Protein AF-A0A231VQ70-F1 (afdb_monomer_lite)

Structure (mmCIF, N/CA/C/O backbone):
data_AF-A0A231VQ70-F1
#
_entry.id   AF-A0A231VQ70-F1
#
loop_
_atom_site.group_PDB
_atom_site.id
_atom_site.type_symbol
_atom_site.label_atom_id
_atom_site.label_alt_id
_atom_site.label_comp_id
_atom_site.label_asym_id
_atom_site.label_entity_id
_atom_site.label_seq_id
_atom_site.pdbx_PDB_ins_code
_atom_site.Cartn_x
_atom_site.Cartn_y
_atom_site.Cartn_z
_atom_site.occupancy
_atom_site.B_iso_or_equiv
_atom_site.auth_seq_id
_atom_site.auth_comp_id
_atom_site.auth_asym_id
_atom_site.auth_atom_id
_atom_site.pdbx_PDB_model_num
ATOM 1 N N . LEU A 1 1 ? -17.695 11.923 45.842 1.00 61.44 1 LEU A N 1
ATOM 2 C CA . LEU A 1 1 ? -18.619 12.430 44.790 1.00 61.44 1 LEU A CA 1
ATOM 3 C C . LEU A 1 1 ? -18.025 13.721 44.242 1.00 61.44 1 LEU A C 1
ATOM 5 O O . LEU A 1 1 ? -17.288 14.356 44.983 1.00 61.44 1 LEU A O 1
ATOM 9 N N . ASP A 1 2 ? -18.286 14.097 42.990 1.00 59.12 2 ASP A N 1
ATOM 10 C CA . ASP A 1 2 ? -17.823 15.386 42.441 1.00 59.12 2 ASP A CA 1
ATOM 11 C C . ASP A 1 2 ? -18.982 16.102 41.732 1.00 59.12 2 ASP A C 1
ATOM 13 O O . ASP A 1 2 ? -19.239 15.881 40.546 1.00 59.12 2 ASP A O 1
ATOM 17 N N . GLY A 1 3 ? -19.756 16.875 42.500 1.00 75.56 3 GLY A N 1
ATOM 18 C CA . GLY A 1 3 ? -21.077 17.350 42.077 1.00 75.56 3 GLY A CA 1
ATOM 19 C C . GLY A 1 3 ? -22.015 16.174 41.784 1.00 75.56 3 GLY A C 1
ATOM 20 O O . GLY A 1 3 ? -22.075 15.221 42.562 1.00 75.56 3 GLY A O 1
ATOM 21 N N . ASP A 1 4 ? -22.677 16.209 40.626 1.00 78.75 4 ASP A N 1
ATOM 22 C CA . ASP A 1 4 ? -23.546 15.127 40.133 1.00 78.75 4 ASP A CA 1
ATOM 23 C C . ASP A 1 4 ? -22.759 13.953 39.516 1.00 78.75 4 ASP A C 1
ATOM 25 O O . ASP A 1 4 ? -23.338 13.017 38.964 1.00 78.75 4 ASP A O 1
ATOM 29 N N . ASN A 1 5 ? -21.423 13.984 39.561 1.00 87.56 5 ASN A N 1
ATOM 30 C CA . ASN A 1 5 ? -20.595 12.934 38.982 1.00 87.56 5 ASN A CA 1
ATOM 31 C 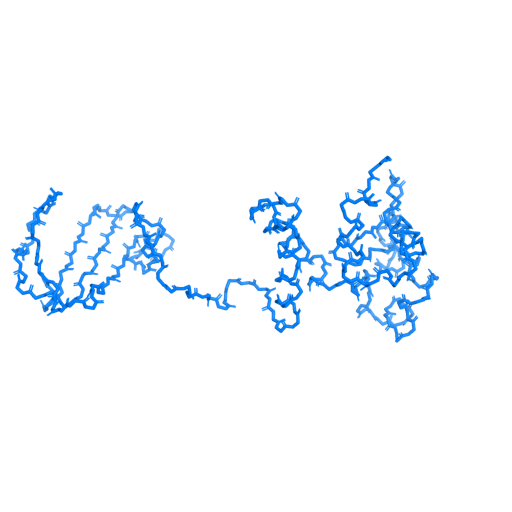C . ASN A 1 5 ? -20.246 11.861 40.018 1.00 87.56 5 ASN A C 1
ATOM 33 O O . ASN A 1 5 ? -19.829 12.144 41.150 1.00 87.56 5 ASN A O 1
ATOM 37 N N . VAL A 1 6 ? -20.319 10.603 39.585 1.00 89.12 6 VAL A N 1
ATOM 38 C CA . VAL A 1 6 ? -19.852 9.453 40.364 1.00 89.12 6 VAL A CA 1
ATOM 39 C C . VAL A 1 6 ? -18.483 9.036 39.848 1.00 89.12 6 VAL A C 1
ATOM 41 O O . VAL A 1 6 ? -18.304 8.752 38.664 1.00 89.12 6 VAL A O 1
ATOM 44 N N . ILE A 1 7 ? -17.508 8.985 40.754 1.00 91.00 7 ILE A N 1
ATOM 45 C CA . ILE A 1 7 ? -16.142 8.560 40.457 1.00 91.00 7 ILE A CA 1
ATOM 46 C C . ILE A 1 7 ? -15.909 7.208 41.124 1.00 91.00 7 ILE A C 1
ATOM 48 O O . ILE A 1 7 ? -15.884 7.113 42.350 1.00 91.00 7 ILE A O 1
ATOM 52 N N . LEU A 1 8 ? -15.714 6.174 40.311 1.00 91.19 8 LEU A N 1
ATOM 53 C CA . LEU A 1 8 ? -15.314 4.849 40.768 1.00 91.19 8 LEU A CA 1
ATOM 54 C C . LEU A 1 8 ? -13.809 4.696 40.571 1.00 91.19 8 LEU A C 1
ATOM 56 O O . LEU A 1 8 ? -13.302 4.835 39.456 1.00 91.19 8 LEU A O 1
ATOM 60 N N . THR A 1 9 ? -13.094 4.401 41.649 1.00 93.06 9 THR A N 1
ATOM 61 C CA . THR A 1 9 ? -11.658 4.118 41.616 1.00 93.06 9 THR A CA 1
ATOM 62 C C . THR A 1 9 ? -11.404 2.640 41.875 1.00 93.06 9 THR A C 1
ATOM 64 O O . THR A 1 9 ? -12.109 1.990 42.648 1.00 93.06 9 THR A O 1
ATOM 67 N N . ASN A 1 10 ? -10.396 2.089 41.205 1.00 91.31 10 ASN A N 1
ATOM 68 C CA . ASN A 1 10 ? -9.949 0.719 41.420 1.00 91.31 10 ASN A CA 1
ATOM 69 C C . ASN A 1 10 ? -8.420 0.648 41.382 1.00 91.31 10 ASN A C 1
ATOM 71 O O . ASN A 1 10 ? -7.793 1.326 40.569 1.00 91.31 10 ASN A O 1
ATOM 75 N N . GLY A 1 11 ? -7.843 -0.210 42.223 1.00 87.88 11 GLY A N 1
ATOM 76 C CA . GLY A 1 11 ? -6.397 -0.378 42.354 1.00 87.88 11 GLY A CA 1
ATOM 77 C C . GLY A 1 11 ? -5.701 0.771 43.093 1.00 87.88 11 GLY A C 1
ATOM 78 O O . GLY A 1 11 ? -6.336 1.683 43.618 1.00 87.88 11 GLY A O 1
ATOM 79 N N . LYS A 1 12 ? -4.370 0.683 43.169 1.00 83.50 12 LYS A N 1
ATOM 80 C CA . LYS A 1 12 ? -3.458 1.703 43.713 1.00 83.50 12 LYS A CA 1
ATOM 81 C C . LYS A 1 12 ? -2.158 1.692 42.905 1.00 83.50 12 LYS A C 1
ATOM 83 O O . LYS A 1 12 ? -1.795 0.644 42.364 1.00 83.50 12 LYS A O 1
ATOM 88 N N . GLY A 1 13 ? -1.448 2.821 42.871 1.00 84.00 13 GLY A N 1
ATOM 89 C CA . GLY A 1 13 ? -0.169 2.946 42.165 1.00 84.00 13 GLY A CA 1
ATOM 90 C C . GLY A 1 13 ? -0.318 2.634 40.676 1.00 84.00 13 GLY A C 1
ATOM 91 O O . GLY A 1 13 ? -1.246 3.115 40.034 1.00 84.00 13 GLY A O 1
ATOM 92 N N . GLU A 1 14 ? 0.536 1.761 40.143 1.00 84.12 14 GLU A N 1
ATOM 93 C CA . GLU A 1 14 ? 0.524 1.393 38.718 1.00 84.12 14 GLU A CA 1
ATOM 94 C C . GLU A 1 14 ? -0.765 0.702 38.245 1.00 84.12 14 GLU A C 1
ATOM 96 O O . GLU A 1 14 ? -1.075 0.693 37.055 1.00 84.12 14 GLU A O 1
ATOM 101 N N . ASN A 1 15 ? -1.550 0.155 39.176 1.00 85.81 15 ASN A N 1
ATOM 102 C CA . ASN A 1 15 ? -2.832 -0.482 38.881 1.00 85.81 15 ASN A CA 1
ATOM 103 C C . ASN A 1 15 ? -4.027 0.467 39.064 1.00 85.81 15 ASN A C 1
ATOM 105 O O . ASN A 1 15 ? -5.173 0.019 38.977 1.00 85.81 15 ASN A O 1
ATOM 109 N N . GLU A 1 16 ? -3.791 1.749 39.360 1.00 92.31 16 GLU A N 1
ATOM 110 C CA . GLU A 1 16 ? -4.864 2.717 39.560 1.00 92.31 16 GLU A CA 1
ATOM 111 C C . GLU A 1 16 ? -5.637 2.970 38.258 1.00 92.31 16 GLU A C 1
ATOM 113 O O . GLU A 1 16 ? -5.084 3.196 37.174 1.00 92.31 16 GLU A O 1
ATOM 118 N N . SER A 1 17 ? -6.960 2.946 38.377 1.00 92.88 17 SER A N 1
ATOM 119 C CA . SER A 1 17 ? -7.881 3.338 37.322 1.00 92.88 17 SER A CA 1
ATOM 120 C C . SER A 1 17 ? -9.073 4.089 37.892 1.00 92.88 17 SER A C 1
ATOM 122 O O . SER A 1 17 ? -9.468 3.883 39.043 1.00 92.88 17 SER A O 1
ATOM 124 N N . ARG A 1 18 ? -9.645 4.964 37.067 1.00 94.69 18 ARG A N 1
ATOM 125 C CA . ARG A 1 18 ? -10.768 5.819 37.439 1.00 94.69 18 ARG A CA 1
ATOM 126 C C . ARG A 1 18 ? -11.820 5.808 36.341 1.00 94.69 18 ARG A C 1
ATOM 128 O O . ARG A 1 18 ? -11.521 6.144 35.200 1.00 94.69 18 ARG A O 1
ATOM 135 N N . LEU A 1 19 ? -13.044 5.434 36.690 1.00 93.38 19 LEU A N 1
ATOM 136 C CA . LEU A 1 19 ? -14.227 5.566 35.848 1.00 93.38 19 LEU A CA 1
ATOM 137 C C . LEU A 1 19 ? -15.056 6.737 36.368 1.00 93.38 19 LEU A C 1
ATOM 139 O O . LEU A 1 19 ? -15.412 6.767 37.544 1.00 93.38 19 LEU A O 1
ATOM 143 N N . ILE A 1 20 ? -15.341 7.696 35.496 1.00 92.94 20 ILE A N 1
ATOM 144 C CA . ILE A 1 20 ? -16.160 8.864 35.811 1.00 92.94 20 ILE A CA 1
ATOM 145 C C . ILE A 1 20 ? -17.477 8.717 35.063 1.00 92.94 20 ILE A C 1
ATOM 147 O O . ILE A 1 20 ? -17.487 8.580 33.837 1.00 92.94 20 ILE A O 1
ATOM 151 N N . LEU A 1 21 ? -18.571 8.736 35.813 1.00 91.56 21 LEU A N 1
ATOM 152 C CA . LEU A 1 21 ? -19.937 8.736 35.311 1.00 91.56 21 LEU A CA 1
ATOM 153 C C . LEU A 1 21 ? -20.479 10.151 35.475 1.00 91.56 21 LEU A C 1
ATOM 155 O O . LEU A 1 21 ? -20.532 10.655 36.600 1.00 91.56 21 LEU A O 1
ATOM 159 N N . TYR A 1 22 ? -20.812 10.802 34.365 1.00 90.38 22 TYR A N 1
ATOM 160 C CA . TYR A 1 22 ? -21.194 12.210 34.386 1.00 90.38 22 TYR A CA 1
ATOM 161 C C . TYR A 1 22 ? -22.693 12.381 34.582 1.00 90.38 22 TYR A C 1
ATOM 163 O O . TYR A 1 22 ? -23.472 11.659 33.963 1.00 90.38 22 TYR A O 1
ATOM 171 N N . SER A 1 23 ? -23.066 13.384 35.379 1.00 88.31 23 SER A N 1
ATOM 172 C CA . SER A 1 23 ? -24.459 13.813 35.547 1.00 88.31 23 SER A CA 1
ATOM 173 C C . SER A 1 23 ? -25.386 12.668 35.965 1.00 88.31 23 SER A C 1
ATOM 175 O O . SER A 1 23 ? -26.427 12.461 35.360 1.00 88.31 23 SER A O 1
ATOM 177 N N . ILE A 1 24 ? -25.008 11.889 36.976 1.00 86.94 24 ILE A N 1
ATOM 178 C CA . ILE A 1 24 ? -25.878 10.848 37.526 1.00 86.94 24 ILE A CA 1
ATOM 179 C C . ILE A 1 24 ? -27.024 11.517 38.292 1.00 86.94 24 ILE A C 1
ATOM 181 O O . ILE A 1 24 ? -26.800 12.271 39.238 1.00 86.94 24 ILE A O 1
ATOM 185 N N . HIS A 1 25 ? -28.259 11.209 37.908 1.00 83.06 25 HIS A N 1
ATOM 186 C CA . HIS A 1 25 ? -29.446 11.609 38.648 1.00 83.06 25 HIS A CA 1
ATOM 187 C C . HIS A 1 25 ? -29.683 10.647 39.820 1.00 83.06 25 HIS A C 1
ATOM 189 O O . HIS A 1 25 ? -29.387 9.453 39.729 1.00 83.06 25 HIS A O 1
ATOM 195 N N . ASN A 1 26 ? -30.198 11.160 40.942 1.00 77.62 26 ASN A N 1
ATOM 196 C CA . ASN A 1 26 ? -30.461 10.370 42.152 1.00 77.62 26 ASN A CA 1
ATOM 197 C C . ASN A 1 26 ? -29.275 9.478 42.575 1.00 77.62 26 ASN A C 1
ATOM 199 O O . ASN A 1 26 ? -29.449 8.290 42.856 1.00 77.62 26 ASN A O 1
ATOM 203 N N . GLY A 1 27 ? -28.056 10.032 42.586 1.00 74.56 27 GLY A N 1
ATOM 204 C CA . GLY A 1 27 ? -26.847 9.301 42.972 1.00 74.56 27 GLY A CA 1
ATOM 205 C C . GLY A 1 27 ? -26.992 8.645 44.348 1.00 74.56 27 GLY A C 1
ATOM 206 O O . GLY A 1 27 ? -27.258 9.316 45.343 1.00 74.56 27 GLY A O 1
ATOM 207 N N . ARG A 1 28 ? -26.822 7.319 44.403 1.00 74.06 28 ARG A N 1
ATOM 208 C CA . ARG A 1 28 ? -26.983 6.514 45.632 1.00 74.06 28 ARG A CA 1
ATOM 209 C C . ARG A 1 28 ? -25.648 6.127 46.267 1.00 74.06 28 ARG A C 1
ATOM 211 O O . ARG A 1 28 ? -25.618 5.607 47.379 1.00 74.06 28 ARG A O 1
ATOM 218 N N . ALA A 1 29 ? -24.543 6.361 45.559 1.00 75.75 29 ALA A N 1
ATOM 219 C CA . ALA A 1 29 ? -23.204 6.036 46.029 1.00 75.75 29 ALA A CA 1
ATOM 220 C C . ALA A 1 29 ? -22.724 7.039 47.091 1.00 75.75 29 ALA A C 1
ATOM 222 O O . ALA A 1 29 ? -22.686 8.243 46.851 1.00 75.75 29 ALA A O 1
ATOM 223 N N . ILE A 1 30 ? -22.294 6.528 48.245 1.00 80.44 30 ILE A N 1
ATOM 224 C CA . ILE A 1 30 ? -21.682 7.323 49.314 1.00 80.44 30 ILE A CA 1
ATOM 225 C C . ILE A 1 30 ? -20.161 7.296 49.141 1.00 80.44 30 ILE A C 1
ATOM 227 O O . ILE A 1 30 ? -19.568 6.244 48.887 1.00 80.44 30 ILE A O 1
ATOM 231 N N . GLU A 1 31 ? -19.514 8.449 49.297 1.00 84.12 31 GLU A N 1
ATOM 232 C CA . GLU A 1 31 ? -18.060 8.562 49.193 1.00 84.12 31 GLU A CA 1
ATOM 233 C C . GLU A 1 31 ? -17.321 7.607 50.143 1.00 84.12 31 GLU A C 1
ATOM 235 O O . GLU A 1 31 ? -17.722 7.402 51.285 1.00 84.12 31 GLU A O 1
ATOM 240 N N . GLY A 1 32 ? -16.248 6.985 49.645 1.00 84.62 32 GLY A N 1
ATOM 241 C CA . GLY A 1 32 ? -15.462 5.997 50.390 1.00 84.62 32 GLY A CA 1
ATOM 242 C C . GLY A 1 32 ? -16.092 4.602 50.474 1.00 84.62 32 GLY A C 1
ATOM 243 O O . GLY A 1 32 ? -15.464 3.686 51.005 1.00 84.62 32 GLY A O 1
ATOM 244 N N . THR A 1 33 ? -17.294 4.402 49.927 1.00 86.94 33 THR A N 1
ATOM 245 C CA . THR A 1 33 ? -17.963 3.095 49.945 1.00 86.94 33 THR A CA 1
ATOM 246 C C . THR A 1 33 ? -17.446 2.193 48.830 1.00 86.94 33 THR A C 1
ATOM 248 O O . THR A 1 33 ? -17.263 2.614 47.687 1.00 86.94 33 THR A O 1
ATOM 251 N N . ARG A 1 34 ? -17.235 0.914 49.155 1.00 89.06 34 ARG A N 1
ATOM 252 C CA . ARG A 1 34 ? -16.924 -0.116 48.163 1.00 89.06 34 ARG A CA 1
ATOM 253 C C . ARG A 1 34 ? -18.190 -0.479 47.389 1.00 89.06 34 ARG A C 1
ATOM 255 O O . ARG A 1 34 ? -19.144 -0.958 47.986 1.00 89.06 34 ARG A O 1
ATOM 262 N N . VAL A 1 35 ? -18.145 -0.309 46.072 1.00 88.50 35 VAL A N 1
ATOM 263 C CA . VAL A 1 35 ? -19.205 -0.729 45.145 1.00 88.50 35 VAL A CA 1
ATOM 264 C C . VAL A 1 35 ? -18.939 -2.161 44.673 1.00 88.50 35 VAL A C 1
ATOM 266 O O . VAL A 1 35 ? -17.805 -2.508 44.324 1.00 88.50 35 VAL A O 1
ATOM 269 N N . LEU A 1 36 ? -19.973 -2.996 44.670 1.00 88.38 36 LEU A N 1
ATOM 270 C CA . LEU A 1 36 ? -19.959 -4.376 44.195 1.00 88.38 36 LEU A CA 1
ATOM 271 C C . LEU A 1 36 ? -20.697 -4.512 42.858 1.00 88.38 36 LEU A C 1
ATOM 273 O O . LEU A 1 36 ? -21.462 -3.651 42.428 1.00 88.38 36 LEU A O 1
ATOM 277 N N . THR A 1 37 ? -20.447 -5.621 42.163 1.00 84.88 37 THR A N 1
ATOM 278 C CA . THR A 1 37 ? -21.181 -5.936 40.931 1.00 84.88 37 THR A CA 1
ATOM 279 C C . THR A 1 37 ? -22.659 -6.147 41.250 1.00 84.88 37 THR A C 1
ATOM 281 O O . THR A 1 37 ? -22.988 -6.985 42.084 1.00 84.88 37 THR A O 1
ATOM 284 N N . GLY A 1 38 ? -23.532 -5.414 40.557 1.00 85.00 38 GLY A N 1
ATOM 285 C CA . GLY A 1 38 ? -24.981 -5.440 40.772 1.00 85.00 38 GLY A CA 1
ATOM 286 C C . GLY A 1 38 ? -25.511 -4.290 41.631 1.00 85.00 38 GLY A C 1
ATOM 287 O O . GLY A 1 38 ? -26.722 -4.083 41.654 1.00 85.00 38 GLY A O 1
ATOM 288 N N . ASP A 1 39 ? -24.638 -3.514 42.280 1.00 87.75 39 ASP A N 1
ATOM 289 C CA . ASP A 1 39 ? -25.065 -2.353 43.059 1.00 87.75 39 ASP A CA 1
ATOM 290 C C . ASP A 1 39 ? -25.653 -1.260 42.159 1.00 87.75 39 ASP A C 1
ATOM 292 O O . ASP A 1 39 ? -25.097 -0.897 41.118 1.00 87.75 39 ASP A O 1
ATOM 296 N N . VAL A 1 40 ? -26.770 -0.685 42.606 1.00 86.31 40 VAL A N 1
ATOM 297 C CA . VAL A 1 40 ? -27.384 0.481 41.967 1.00 86.31 40 VAL A CA 1
ATOM 298 C C . VAL A 1 40 ? -26.714 1.741 42.504 1.00 86.31 40 VAL A C 1
ATOM 300 O O . VAL A 1 40 ? -26.968 2.163 43.630 1.00 86.31 40 VAL A O 1
ATOM 303 N N . ILE A 1 41 ? -25.862 2.351 41.684 1.00 86.44 41 ILE A N 1
ATOM 304 C CA . ILE A 1 41 ? -25.097 3.558 42.043 1.00 86.44 41 ILE A CA 1
ATOM 305 C C . ILE A 1 41 ? -25.816 4.872 41.698 1.00 86.44 41 ILE A C 1
ATOM 307 O O . ILE A 1 41 ? -25.454 5.921 42.231 1.00 86.44 41 ILE A O 1
ATOM 311 N N . GLY A 1 42 ? -26.848 4.817 40.855 1.00 86.44 42 GLY A N 1
ATOM 312 C CA . GLY A 1 42 ? -27.680 5.955 40.466 1.00 86.44 42 GLY A CA 1
ATOM 313 C C . GLY A 1 42 ? -28.460 5.689 39.179 1.00 86.44 42 GLY A C 1
ATOM 314 O O . GLY A 1 42 ? -28.477 4.560 38.683 1.00 86.44 42 GLY A O 1
ATOM 315 N N . GLU A 1 43 ? -29.092 6.734 38.656 1.00 86.38 43 GLU A N 1
ATOM 316 C CA . GLU A 1 43 ? -29.938 6.712 37.459 1.00 86.38 43 GLU A CA 1
ATOM 317 C C . GLU A 1 43 ? -29.396 7.708 36.419 1.00 86.38 43 GLU A C 1
ATOM 319 O O . GLU A 1 43 ? -28.724 8.685 36.760 1.00 86.38 43 GLU A O 1
ATOM 324 N N . THR A 1 44 ? -29.640 7.464 35.130 1.00 86.06 44 THR A N 1
ATOM 325 C CA . THR A 1 44 ? -29.347 8.469 34.097 1.00 86.06 44 THR A CA 1
ATOM 326 C C . THR A 1 44 ? -30.381 9.600 34.167 1.00 86.06 44 THR A C 1
ATOM 328 O O . THR A 1 44 ? -31.515 9.348 34.574 1.00 86.06 44 THR A O 1
ATOM 331 N N . PRO A 1 45 ? -30.032 10.843 33.786 1.00 82.75 45 PRO A N 1
ATOM 332 C CA . PRO A 1 45 ? -30.996 11.950 33.755 1.00 82.75 45 PRO A CA 1
ATOM 333 C C . PRO A 1 45 ? -32.163 11.710 32.798 1.00 82.75 45 PRO A C 1
ATOM 335 O O . PRO A 1 45 ? -33.277 12.158 33.053 1.00 82.75 45 PRO A O 1
ATOM 338 N N . ASP A 1 46 ? -31.886 11.020 31.693 1.00 85.12 46 ASP A N 1
ATOM 339 C CA . ASP A 1 46 ? -32.816 10.747 30.606 1.00 85.12 46 ASP A CA 1
ATOM 340 C C . ASP A 1 46 ? -32.449 9.431 29.886 1.00 85.12 46 ASP A C 1
ATOM 342 O O . ASP A 1 46 ? -31.584 8.663 30.330 1.00 85.12 46 ASP A O 1
ATOM 346 N N . ASP A 1 47 ? -33.148 9.148 28.787 1.00 84.19 47 ASP A N 1
ATOM 347 C CA . ASP A 1 47 ? -32.977 7.969 27.937 1.00 84.19 47 ASP A CA 1
ATOM 348 C C . ASP A 1 47 ? -31.896 8.136 26.854 1.00 84.19 47 ASP A C 1
ATOM 350 O O . ASP A 1 47 ? -31.663 7.212 26.071 1.00 84.19 47 ASP A O 1
ATOM 354 N N . THR A 1 48 ? -31.182 9.268 26.824 1.00 83.31 48 THR A N 1
ATOM 355 C CA . THR A 1 48 ? -30.116 9.524 25.837 1.00 83.31 48 THR A CA 1
ATOM 356 C C . THR A 1 48 ? -28.815 8.786 26.160 1.00 83.31 48 THR A C 1
ATOM 358 O O . THR A 1 48 ? -27.900 8.713 25.334 1.00 83.31 48 THR A O 1
ATOM 361 N N . GLY A 1 49 ? -28.751 8.172 27.344 1.00 83.31 49 GLY A N 1
ATOM 362 C CA . GLY A 1 49 ? -27.646 7.347 27.805 1.00 83.31 49 GLY A CA 1
ATOM 363 C C . GLY A 1 49 ? -26.736 8.062 28.801 1.00 83.31 49 GLY A C 1
ATOM 364 O O . GLY A 1 49 ? -27.000 9.165 29.268 1.00 83.31 49 GLY A O 1
ATOM 365 N N . LEU A 1 50 ? -25.645 7.392 29.170 1.00 87.62 50 LEU A N 1
ATOM 366 C CA . LEU A 1 50 ? -24.703 7.887 30.169 1.00 87.62 50 LEU A CA 1
ATOM 367 C C . LEU A 1 50 ? -23.385 8.283 29.513 1.00 87.62 50 LEU A C 1
ATOM 369 O O . LEU A 1 50 ? -22.704 7.454 28.904 1.00 87.62 50 LEU A O 1
ATOM 373 N N . LYS A 1 51 ? -22.971 9.535 29.709 1.00 89.38 51 LYS A N 1
ATOM 374 C CA . LYS A 1 51 ? -21.614 9.953 29.368 1.00 89.38 51 LYS A CA 1
ATOM 375 C C . LYS A 1 51 ? -20.638 9.384 30.395 1.00 89.38 51 LYS A C 1
ATOM 377 O O . LYS A 1 51 ? -20.817 9.557 31.600 1.00 89.38 51 LYS A O 1
ATOM 382 N N . VAL A 1 52 ? -19.568 8.759 29.908 1.00 90.69 52 VAL A N 1
ATOM 383 C CA . VAL A 1 52 ? -18.512 8.182 30.749 1.00 90.69 52 VAL A CA 1
ATOM 384 C C . VAL A 1 52 ? -17.124 8.584 30.264 1.00 90.69 52 VAL A C 1
ATOM 386 O O . VAL A 1 52 ? -16.909 8.805 29.072 1.00 90.69 52 VAL A O 1
ATOM 389 N N . SER A 1 53 ? -16.160 8.643 31.179 1.00 93.38 53 SER A N 1
ATOM 390 C CA . SER A 1 53 ? -14.735 8.686 30.839 1.00 93.38 53 SER A CA 1
ATOM 391 C C . SER A 1 53 ? -13.957 7.685 31.682 1.00 93.38 53 SER A C 1
ATOM 393 O O . SER A 1 53 ? -14.355 7.334 32.793 1.00 93.38 53 SER A O 1
ATOM 395 N N . TYR A 1 54 ? -12.849 7.193 31.133 1.00 94.31 54 TYR A N 1
ATOM 396 C CA . TYR A 1 54 ? -12.003 6.221 31.805 1.00 94.31 54 TYR A CA 1
ATOM 397 C C . TYR A 1 54 ? -10.557 6.701 31.810 1.00 94.31 54 TYR A C 1
ATOM 399 O O . TYR A 1 54 ? -10.051 7.198 30.801 1.00 94.31 54 TYR A O 1
ATOM 407 N N . GLN A 1 55 ? -9.900 6.562 32.955 1.00 94.00 55 GLN A N 1
ATOM 408 C CA . GLN A 1 55 ? -8.494 6.879 33.137 1.00 94.00 55 GLN A CA 1
ATOM 409 C C . GLN A 1 55 ? -7.742 5.658 33.651 1.00 94.00 55 GLN A C 1
ATOM 411 O O . GLN A 1 55 ? -8.246 4.918 34.502 1.00 94.00 55 GLN A O 1
ATOM 416 N N . LYS A 1 56 ? -6.513 5.482 33.168 1.00 92.75 56 LYS A N 1
ATOM 417 C CA . LYS A 1 56 ? -5.566 4.494 33.697 1.00 92.75 56 LYS A CA 1
ATOM 418 C C . LYS A 1 56 ? -4.239 5.156 34.014 1.00 92.75 56 LYS A C 1
ATOM 420 O O . LYS A 1 56 ? -3.885 6.173 33.411 1.00 92.75 56 LYS A O 1
ATOM 425 N N . TYR A 1 57 ? -3.520 4.569 34.960 1.00 89.06 57 TYR A N 1
ATOM 426 C CA . TYR A 1 57 ? -2.178 5.006 35.297 1.00 89.06 57 TYR A CA 1
ATOM 427 C C . TYR A 1 57 ? -1.221 4.750 34.126 1.00 89.06 57 TYR A C 1
ATOM 429 O O . TYR A 1 57 ? -1.232 3.679 33.515 1.00 89.06 57 TYR A O 1
ATOM 437 N N . LYS A 1 58 ? -0.414 5.755 33.782 1.00 85.94 58 LYS A N 1
ATOM 438 C CA . LYS A 1 58 ? 0.608 5.671 32.736 1.00 85.94 58 LYS A CA 1
ATOM 439 C C . LYS A 1 58 ? 1.983 5.758 33.385 1.00 85.94 58 LYS A C 1
ATOM 441 O O . LYS A 1 58 ? 2.456 6.860 33.644 1.00 85.94 58 LYS A O 1
ATOM 446 N N . ASN A 1 59 ? 2.640 4.608 33.569 1.00 78.38 59 ASN A N 1
ATOM 447 C CA . ASN A 1 59 ? 3.928 4.494 34.273 1.00 78.38 59 ASN A CA 1
ATOM 448 C C . ASN A 1 59 ? 4.980 5.503 33.786 1.00 78.38 59 ASN A C 1
ATOM 450 O O . ASN A 1 59 ? 5.669 6.106 34.592 1.00 78.38 59 ASN A O 1
ATOM 454 N N . LYS A 1 60 ? 5.065 5.749 32.471 1.00 74.00 60 LYS A N 1
ATOM 455 C CA . LYS A 1 60 ? 6.048 6.688 31.896 1.00 74.00 60 LYS A CA 1
ATOM 456 C C . LYS A 1 60 ? 5.842 8.156 32.292 1.00 74.00 60 LYS A C 1
ATOM 458 O O . LYS A 1 60 ? 6.779 8.932 32.185 1.00 74.00 60 LYS A O 1
ATOM 463 N N . GLU A 1 61 ? 4.624 8.548 32.652 1.00 74.12 61 GLU A N 1
ATOM 464 C CA . GLU A 1 61 ? 4.278 9.938 32.991 1.00 74.12 61 GLU A CA 1
ATOM 465 C C . GLU A 1 61 ? 3.867 10.089 34.462 1.00 74.12 61 GLU A C 1
ATOM 467 O O . GLU A 1 61 ? 3.452 11.173 34.863 1.00 74.12 61 GLU A O 1
ATOM 472 N N . GLU A 1 62 ? 3.927 8.992 35.226 1.00 83.12 62 GLU A N 1
ATOM 473 C CA . GLU A 1 62 ? 3.544 8.882 36.638 1.00 83.12 62 GLU A CA 1
ATOM 474 C C . GLU A 1 62 ? 2.181 9.511 36.984 1.00 83.12 62 GLU A C 1
ATOM 476 O O . GLU A 1 62 ? 1.960 10.014 38.085 1.00 83.12 62 GLU A O 1
ATOM 481 N N . LYS A 1 63 ? 1.231 9.481 36.039 1.00 88.69 63 LYS A N 1
ATOM 482 C CA . LYS A 1 63 ? -0.087 10.111 36.193 1.00 88.69 63 LYS A CA 1
ATOM 483 C C . LYS A 1 63 ? -1.213 9.296 35.568 1.00 88.69 63 LYS A C 1
ATOM 485 O O . LYS A 1 63 ? -0.998 8.474 34.674 1.00 88.69 63 LYS A O 1
ATOM 490 N N . LEU A 1 64 ? -2.437 9.581 36.008 1.00 89.50 64 LEU A N 1
ATOM 491 C CA . LEU A 1 64 ? -3.653 9.126 35.339 1.00 89.50 64 LEU A CA 1
ATOM 492 C C . LEU A 1 64 ? -3.840 9.888 34.024 1.00 89.50 64 LEU A C 1
ATOM 494 O O . LEU A 1 64 ? -3.798 11.119 33.992 1.00 89.50 64 LEU A O 1
ATOM 498 N N . VAL A 1 65 ? -4.084 9.152 32.943 1.00 91.19 65 VAL A N 1
ATOM 499 C CA . VAL A 1 65 ? -4.403 9.719 31.626 1.00 91.19 65 VAL A CA 1
ATOM 500 C C . VAL A 1 65 ? -5.748 9.202 31.143 1.00 91.19 65 VAL A C 1
ATOM 502 O O . VAL A 1 65 ? -6.114 8.060 31.423 1.00 91.19 65 VAL A O 1
ATOM 505 N N . TYR A 1 66 ? -6.479 10.032 30.401 1.00 90.44 66 TYR A N 1
ATOM 506 C CA . TYR A 1 66 ? -7.699 9.600 29.726 1.00 90.44 66 TYR A CA 1
ATOM 507 C C . TYR A 1 66 ? -7.369 8.581 28.637 1.00 90.44 66 TYR A C 1
ATOM 509 O O . TYR A 1 66 ? -6.457 8.779 27.835 1.00 90.44 66 TYR A O 1
ATOM 517 N N . VAL A 1 67 ? -8.137 7.497 28.609 1.00 86.69 67 VAL A N 1
ATOM 518 C CA . VAL A 1 67 ? -8.039 6.441 27.603 1.00 86.69 67 VAL A CA 1
ATOM 519 C C . VAL A 1 67 ? -9.405 6.208 26.972 1.00 86.69 67 VAL A C 1
ATOM 521 O O . VAL A 1 67 ? -10.432 6.559 27.550 1.00 86.69 67 VAL A O 1
ATOM 524 N N . ASN A 1 68 ? -9.434 5.595 25.791 1.00 85.69 68 ASN A N 1
ATOM 525 C CA . ASN A 1 68 ? -10.697 5.216 25.171 1.00 85.69 68 ASN A CA 1
ATOM 526 C C . ASN A 1 68 ? -11.306 4.011 25.931 1.00 85.69 68 ASN A C 1
ATOM 528 O O . ASN A 1 68 ? -10.695 2.936 25.914 1.00 85.6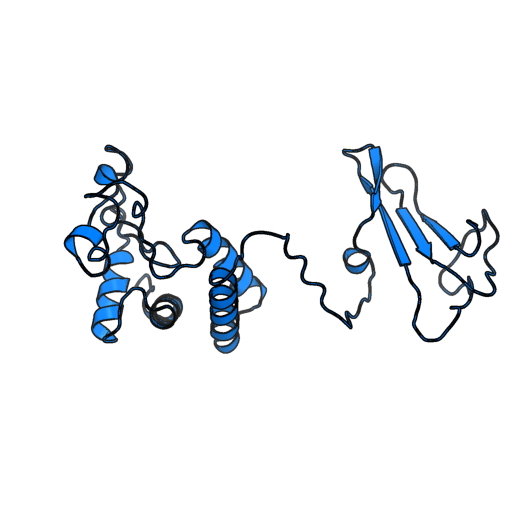9 68 ASN A O 1
ATOM 532 N N . PRO A 1 69 ? -12.488 4.153 26.576 1.00 83.81 69 PRO A N 1
ATOM 533 C CA . PRO A 1 69 ? -13.111 3.079 27.352 1.00 83.81 69 PRO A CA 1
ATOM 534 C C . PRO A 1 69 ? -13.347 1.797 26.544 1.00 83.81 69 PRO A C 1
ATOM 536 O O . PRO A 1 69 ? -13.307 0.708 27.110 1.00 83.81 69 PRO A O 1
ATOM 539 N N . GLN A 1 70 ? -13.520 1.889 25.220 1.00 79.62 70 GLN A N 1
ATOM 540 C CA . GLN A 1 70 ? -13.828 0.731 24.375 1.00 79.62 70 GLN A CA 1
ATOM 541 C C . GLN A 1 70 ? -12.797 -0.399 24.467 1.00 79.62 70 GLN A C 1
ATOM 543 O O . GLN A 1 70 ? -13.148 -1.563 24.323 1.00 79.62 70 GLN A O 1
ATOM 548 N N . PHE A 1 71 ? -11.528 -0.066 24.711 1.00 81.69 71 PHE A N 1
ATOM 549 C CA . PHE A 1 71 ? -10.452 -1.055 24.775 1.00 81.69 71 PHE A CA 1
ATOM 550 C C . PHE A 1 71 ? -10.427 -1.822 26.101 1.00 81.69 71 PHE A C 1
ATOM 552 O O . PHE A 1 71 ? -9.678 -2.786 26.233 1.00 81.69 71 PHE A O 1
ATOM 559 N N . TYR A 1 72 ? -11.210 -1.390 27.093 1.00 84.25 72 TYR A N 1
ATOM 560 C CA . TYR A 1 72 ? -11.140 -1.902 28.463 1.00 84.25 72 TYR A CA 1
ATOM 561 C C . TYR A 1 72 ? -12.464 -2.465 28.977 1.00 84.25 72 TYR A C 1
ATOM 563 O O . TYR A 1 72 ? -12.482 -3.091 30.035 1.00 84.25 72 TYR A O 1
ATOM 571 N N . PHE A 1 73 ? -13.566 -2.247 28.261 1.00 82.25 73 PHE A N 1
ATOM 572 C CA . PHE A 1 73 ? -14.889 -2.699 28.670 1.00 82.25 73 PHE A CA 1
ATOM 573 C C . PHE A 1 73 ? -15.233 -4.007 27.943 1.00 82.25 73 PHE A C 1
ATOM 575 O O . PHE A 1 73 ? -15.040 -4.101 26.733 1.00 82.25 73 PHE A O 1
ATOM 582 N N . PRO A 1 74 ? -15.766 -5.025 28.645 1.00 76.44 74 PRO A N 1
ATOM 583 C CA . PRO A 1 74 ? -15.954 -6.364 28.081 1.00 76.44 74 PRO A CA 1
ATOM 584 C C . PRO A 1 74 ? -17.028 -6.429 26.986 1.00 76.44 74 PRO A C 1
ATOM 586 O O . PRO A 1 74 ? -17.050 -7.380 26.209 1.00 76.44 74 PRO A O 1
ATOM 589 N N . LYS A 1 75 ? -17.946 -5.455 26.939 1.00 78.06 75 LYS A N 1
ATOM 590 C CA . LYS A 1 75 ? -19.038 -5.380 25.962 1.00 78.06 75 LYS A CA 1
ATOM 591 C C . LYS A 1 75 ? -19.262 -3.928 25.559 1.00 78.06 75 LYS A C 1
ATOM 593 O O . LYS A 1 75 ? -19.756 -3.144 26.364 1.00 78.06 75 LYS A O 1
ATOM 598 N N . VAL A 1 76 ? -18.912 -3.586 24.323 1.00 76.00 76 VAL A N 1
ATOM 599 C CA . VAL A 1 76 ? -19.122 -2.253 23.745 1.00 76.00 76 VAL A CA 1
ATOM 600 C C . VAL A 1 76 ? -19.666 -2.420 22.334 1.00 76.00 76 VAL A C 1
ATOM 602 O O . VAL A 1 76 ? -19.061 -3.109 21.517 1.00 76.00 76 VAL A O 1
ATOM 605 N N . ILE A 1 77 ? -20.813 -1.800 22.061 1.00 72.62 77 ILE A N 1
ATOM 606 C CA . ILE A 1 77 ? -21.397 -1.709 20.721 1.00 72.62 77 ILE A CA 1
ATOM 607 C C . ILE A 1 77 ? -21.261 -0.253 20.286 1.00 72.62 77 ILE A C 1
ATOM 609 O O . ILE A 1 77 ? -21.766 0.646 20.957 1.00 72.62 77 ILE A O 1
ATOM 613 N N . GLN A 1 78 ? -20.549 -0.011 19.188 1.00 63.00 78 GLN A N 1
ATOM 614 C CA . GLN A 1 78 ? -20.427 1.326 18.617 1.00 63.00 78 GLN A CA 1
ATOM 615 C C . GLN A 1 78 ? -21.651 1.618 17.752 1.00 63.00 78 GLN A C 1
ATOM 617 O O . GLN A 1 78 ? -21.858 0.972 16.730 1.00 63.00 78 GLN A O 1
ATOM 622 N N . LEU A 1 79 ? -22.446 2.604 18.162 1.00 65.25 79 LEU A N 1
ATOM 623 C CA . LEU A 1 79 ? -23.557 3.116 17.353 1.00 65.25 79 LEU A CA 1
ATOM 624 C C . LEU A 1 79 ? -23.090 4.156 16.324 1.00 65.25 79 LEU A C 1
ATOM 626 O O . LEU A 1 79 ? -23.778 4.407 15.341 1.00 65.25 79 LEU A O 1
ATOM 630 N N . GLN A 1 80 ? -21.905 4.735 16.533 1.00 50.19 80 GLN A N 1
ATOM 631 C CA . GLN A 1 80 ? -21.287 5.704 15.640 1.00 50.19 80 GLN A CA 1
ATOM 632 C C . GLN A 1 80 ? -19.778 5.456 15.593 1.00 50.19 80 GLN A C 1
ATOM 634 O O . GLN A 1 80 ? -19.109 5.416 16.627 1.00 50.19 80 GLN A O 1
ATOM 639 N N . THR A 1 81 ? -19.237 5.271 14.391 1.00 49.12 81 THR A N 1
ATOM 640 C CA . THR A 1 81 ? -17.794 5.149 14.176 1.00 49.12 81 THR A CA 1
ATOM 641 C C . THR A 1 81 ? -17.178 6.542 14.141 1.00 49.12 81 THR A C 1
ATOM 643 O O . THR A 1 81 ? -17.356 7.284 13.177 1.00 49.12 81 THR A O 1
ATOM 646 N N . THR A 1 82 ? -16.420 6.903 15.174 1.00 45.12 82 THR A N 1
ATOM 647 C CA . THR A 1 82 ? -15.511 8.052 15.105 1.00 45.12 82 THR A CA 1
ATOM 648 C C . THR A 1 82 ? -14.214 7.587 14.458 1.00 45.12 82 THR A C 1
ATOM 650 O O . THR A 1 82 ? -13.381 6.952 15.105 1.00 45.12 82 THR A O 1
ATOM 653 N N . ILE A 1 83 ? -14.041 7.886 13.172 1.00 46.91 83 ILE A N 1
ATOM 654 C CA . ILE A 1 83 ? -12.746 7.740 12.506 1.00 46.91 83 ILE A CA 1
ATOM 655 C C . ILE A 1 83 ? -11.857 8.856 13.054 1.00 46.91 83 ILE A C 1
ATOM 657 O O . ILE A 1 83 ? -12.121 10.030 12.815 1.00 46.91 83 ILE A O 1
ATOM 661 N N . LEU A 1 84 ? -10.833 8.502 13.833 1.00 40.31 84 LEU A N 1
ATOM 662 C CA . LEU A 1 84 ? -9.765 9.433 14.185 1.00 40.31 84 LEU A CA 1
ATOM 663 C C . LEU A 1 84 ? -8.931 9.660 12.915 1.00 40.31 84 LEU A C 1
ATOM 665 O O . LEU A 1 84 ? -8.242 8.728 12.504 1.00 40.31 84 LEU A O 1
ATOM 669 N N . PRO A 1 85 ? -8.911 10.866 12.317 1.00 42.59 85 PRO A N 1
ATOM 670 C CA . PRO A 1 85 ? -8.097 11.140 11.126 1.00 42.59 85 PRO A CA 1
ATOM 671 C C . PRO A 1 85 ? -6.585 11.040 11.396 1.00 42.59 85 PRO A C 1
ATOM 673 O O . PRO A 1 85 ? -5.776 11.145 10.485 1.00 42.59 85 PRO A O 1
ATOM 676 N N . ALA A 1 86 ? -6.197 10.882 12.666 1.00 39.19 86 ALA A N 1
ATOM 677 C CA . ALA A 1 86 ? -4.829 10.996 13.152 1.00 39.19 86 ALA A CA 1
ATOM 678 C C . ALA A 1 86 ? -4.208 9.663 13.613 1.00 39.19 86 ALA A C 1
ATOM 680 O O . ALA A 1 86 ? -3.178 9.680 14.284 1.00 39.19 86 ALA A O 1
ATOM 681 N N . ILE A 1 87 ? -4.790 8.510 13.264 1.00 42.50 87 ILE A N 1
ATOM 682 C CA . ILE A 1 87 ? -4.049 7.238 13.295 1.00 42.50 87 ILE A CA 1
ATOM 683 C C . ILE A 1 87 ? -3.520 6.997 11.878 1.00 42.50 87 ILE A C 1
ATOM 685 O O . ILE A 1 87 ? -4.101 6.219 11.142 1.00 42.50 87 ILE A O 1
ATOM 689 N N . GLY A 1 88 ? -2.468 7.734 11.505 1.00 42.03 88 GLY A N 1
ATOM 690 C CA . GLY A 1 88 ? -1.548 7.432 10.400 1.00 42.03 88 GLY A CA 1
ATOM 691 C C . GLY A 1 88 ? -2.121 7.178 8.992 1.00 42.03 88 GLY A C 1
ATOM 692 O O . GLY A 1 88 ? -2.708 6.141 8.726 1.00 42.03 88 GLY A O 1
ATOM 693 N N . GLN A 1 89 ? -1.731 8.058 8.062 1.00 45.72 89 GLN A N 1
ATOM 694 C CA . GLN A 1 89 ? -1.324 7.699 6.691 1.00 45.72 89 GLN A CA 1
ATOM 695 C C . GLN A 1 89 ? -2.370 7.474 5.587 1.00 45.72 89 GLN A C 1
ATOM 697 O O . GLN A 1 89 ? -2.050 6.778 4.643 1.00 45.72 89 GLN A O 1
ATOM 702 N N . PHE A 1 90 ? -3.547 8.107 5.587 1.00 43.69 90 PHE A N 1
ATOM 703 C CA . PHE A 1 90 ? -4.333 8.183 4.341 1.00 43.69 90 PHE A CA 1
ATOM 704 C C . PHE A 1 90 ? -4.906 9.586 4.131 1.00 43.69 90 PHE A C 1
ATOM 706 O O . PHE A 1 90 ? -5.876 9.975 4.778 1.00 43.69 90 PHE A O 1
ATOM 713 N N . GLY A 1 91 ? -4.285 10.374 3.249 1.00 48.53 91 GLY A N 1
ATOM 714 C CA . GLY A 1 91 ? -4.794 11.680 2.819 1.00 48.53 91 GLY A CA 1
ATOM 715 C C . GLY A 1 91 ? -5.391 11.615 1.411 1.00 48.53 91 GLY A C 1
ATOM 716 O O . GLY A 1 91 ? -4.795 11.009 0.524 1.00 48.53 91 GLY A O 1
ATOM 717 N N . GLY A 1 92 ? -6.546 12.257 1.192 1.00 62.78 92 GLY A N 1
ATOM 718 C CA . GLY A 1 92 ? -7.151 12.427 -0.139 1.00 62.78 92 GLY A CA 1
ATOM 719 C C . GLY A 1 92 ? -7.273 11.119 -0.931 1.00 62.78 92 GLY A C 1
ATOM 720 O O . GLY A 1 92 ? -7.851 10.148 -0.444 1.00 62.78 92 GLY A O 1
ATOM 721 N N . ASP A 1 93 ? -6.684 11.087 -2.128 1.00 76.44 93 ASP A N 1
ATOM 722 C CA . ASP A 1 93 ? -6.728 9.944 -3.051 1.00 76.44 93 ASP A CA 1
ATOM 723 C C . ASP A 1 93 ? -6.162 8.640 -2.457 1.00 76.44 93 ASP A C 1
ATOM 725 O O . ASP A 1 93 ? -6.508 7.553 -2.918 1.00 76.44 93 ASP A O 1
ATOM 729 N N . GLU A 1 94 ? -5.289 8.714 -1.446 1.00 79.19 94 GLU A N 1
ATOM 730 C CA . GLU A 1 94 ? -4.739 7.523 -0.786 1.00 79.19 94 GLU A CA 1
ATOM 731 C C . GLU A 1 94 ? -5.811 6.748 -0.020 1.00 79.19 94 GLU A C 1
ATOM 733 O O . GLU A 1 94 ? -5.845 5.520 -0.072 1.00 79.19 94 GLU A O 1
ATOM 738 N N . PHE A 1 95 ? -6.727 7.464 0.637 1.00 81.62 95 PHE A N 1
ATOM 739 C CA . PHE A 1 95 ? -7.839 6.854 1.358 1.00 81.62 95 PHE A CA 1
ATOM 740 C C . PHE A 1 95 ? -8.796 6.141 0.404 1.00 81.62 95 PHE A C 1
ATOM 742 O O . PHE A 1 95 ? -9.170 4.997 0.655 1.00 81.62 95 PHE A O 1
ATOM 749 N N . GLU A 1 96 ? -9.158 6.785 -0.707 1.00 85.75 96 GLU A N 1
ATOM 750 C CA . GLU A 1 96 ? -10.059 6.184 -1.695 1.00 85.75 96 GLU A CA 1
ATOM 751 C C . GLU A 1 96 ? -9.443 4.929 -2.324 1.00 85.75 96 GLU A C 1
ATOM 753 O O . GLU A 1 96 ? -10.121 3.910 -2.468 1.00 85.75 96 GLU A O 1
ATOM 758 N N . ARG A 1 97 ? -8.131 4.940 -2.603 1.00 90.56 97 ARG A N 1
ATOM 759 C CA . ARG A 1 97 ? -7.417 3.733 -3.048 1.00 90.56 97 ARG A CA 1
ATOM 760 C C . ARG A 1 97 ? -7.397 2.658 -1.965 1.00 90.56 97 ARG A C 1
ATOM 762 O O . ARG A 1 97 ? -7.738 1.516 -2.256 1.00 90.56 97 ARG A O 1
ATOM 769 N N . ALA A 1 98 ? -7.068 2.997 -0.718 1.00 91.12 98 ALA A N 1
ATOM 770 C CA . ALA A 1 98 ? -7.057 2.043 0.393 1.00 91.12 98 ALA A CA 1
ATOM 771 C C . ALA A 1 98 ? -8.433 1.394 0.614 1.00 91.12 98 ALA A C 1
ATOM 773 O O . ALA A 1 98 ? -8.528 0.185 0.838 1.00 91.12 98 ALA A O 1
ATOM 774 N N . LYS A 1 99 ? -9.507 2.183 0.502 1.00 91.50 99 LYS A N 1
ATOM 775 C CA . LYS A 1 99 ? -10.888 1.707 0.582 1.00 91.50 99 LYS A CA 1
ATOM 776 C C . LYS A 1 99 ? -11.226 0.767 -0.573 1.00 91.50 99 LYS A C 1
ATOM 778 O O . LYS A 1 99 ? -11.763 -0.309 -0.321 1.00 91.50 99 LYS A O 1
ATOM 783 N N . HIS A 1 100 ? -10.869 1.124 -1.807 1.00 92.56 100 HIS A N 1
ATOM 784 C CA . HIS A 1 100 ? -11.089 0.254 -2.962 1.00 92.56 100 HIS A CA 1
ATOM 785 C C . HIS A 1 100 ? -10.356 -1.089 -2.796 1.00 92.56 100 HIS A C 1
ATOM 787 O O . HIS A 1 100 ? -10.957 -2.151 -2.946 1.00 92.56 100 HIS A O 1
ATOM 793 N N . ILE A 1 101 ? -9.090 -1.060 -2.374 1.00 95.00 101 ILE A N 1
ATOM 794 C CA . ILE A 1 101 ? -8.306 -2.272 -2.093 1.00 95.00 101 ILE A CA 1
ATOM 795 C C . ILE A 1 101 ? -8.964 -3.106 -0.989 1.00 95.00 101 ILE A C 1
ATOM 797 O O . ILE A 1 101 ? -9.051 -4.329 -1.108 1.00 95.00 101 ILE A O 1
ATOM 801 N N . TYR A 1 102 ? -9.455 -2.460 0.074 1.00 94.56 102 TYR A N 1
ATOM 802 C CA . TYR A 1 102 ? -10.161 -3.148 1.149 1.00 94.56 102 TYR A CA 1
ATOM 803 C C . TYR A 1 102 ? -11.400 -3.880 0.631 1.00 94.56 102 TYR A C 1
ATOM 805 O O . TYR A 1 102 ? -11.567 -5.065 0.913 1.00 94.56 102 TYR A O 1
ATOM 813 N N . GLU A 1 103 ? -12.255 -3.198 -0.132 1.00 94.81 103 GLU A N 1
ATOM 814 C CA . GLU A 1 103 ? -13.485 -3.772 -0.682 1.00 94.81 103 GLU A CA 1
ATOM 815 C C . GLU A 1 103 ? -13.180 -4.926 -1.646 1.00 94.81 103 GLU A C 1
ATOM 817 O O . GLU A 1 103 ? -13.774 -6.003 -1.526 1.00 94.81 103 GLU A O 1
ATOM 822 N N . PHE A 1 104 ? -12.192 -4.746 -2.527 1.00 95.75 104 PHE A N 1
ATOM 823 C CA . PHE A 1 104 ? -11.740 -5.780 -3.452 1.00 95.75 104 PHE A CA 1
ATOM 824 C C . PHE A 1 104 ? -11.237 -7.018 -2.705 1.00 95.75 104 PHE A C 1
ATOM 826 O O . PHE A 1 104 ? -11.799 -8.101 -2.866 1.00 95.75 104 PHE A O 1
ATOM 833 N N . LEU A 1 105 ? -10.238 -6.882 -1.827 1.00 94.12 105 LEU A N 1
ATOM 834 C CA . LEU A 1 105 ? -9.657 -8.022 -1.109 1.00 94.12 105 LEU A CA 1
ATOM 835 C C . LEU A 1 105 ? -10.677 -8.690 -0.182 1.00 94.12 105 LEU A C 1
ATOM 837 O O . LEU A 1 105 ? -10.676 -9.914 -0.024 1.00 94.12 105 LEU A O 1
ATOM 841 N N . LYS A 1 106 ? -11.594 -7.908 0.397 1.00 9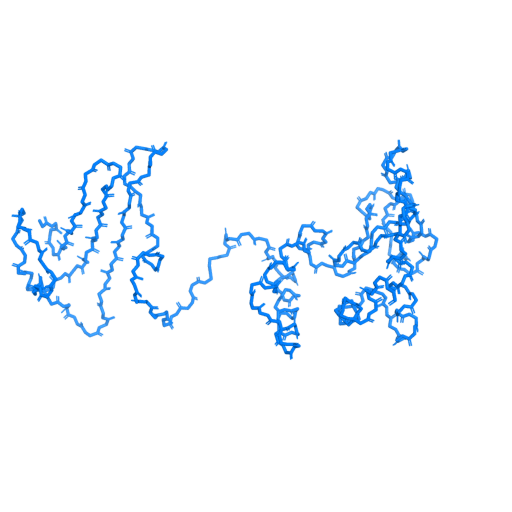4.94 106 LYS A N 1
ATOM 842 C CA . LYS A 1 106 ? -12.693 -8.454 1.189 1.00 94.94 106 LYS A CA 1
ATOM 843 C C . LYS A 1 106 ? -13.619 -9.324 0.339 1.00 94.94 106 LYS A C 1
ATOM 845 O O . LYS A 1 106 ? -14.019 -10.388 0.812 1.00 94.94 106 LYS A O 1
ATOM 850 N N . SER A 1 107 ? -13.917 -8.914 -0.897 1.00 95.31 107 SER A N 1
ATOM 851 C CA . SER A 1 107 ? -14.703 -9.714 -1.851 1.00 95.31 107 SER A CA 1
ATOM 852 C C . SER A 1 107 ? -14.003 -11.018 -2.256 1.00 95.31 107 SER A C 1
ATOM 854 O O . SER A 1 107 ? -14.674 -12.018 -2.491 1.00 95.31 107 SER A O 1
ATOM 856 N N . GLN A 1 108 ? -12.665 -11.041 -2.233 1.00 94.62 108 GLN A N 1
ATOM 857 C CA . GLN A 1 108 ? -11.843 -12.237 -2.465 1.00 94.62 108 GLN A CA 1
ATOM 858 C C . GLN A 1 108 ? -11.714 -13.142 -1.223 1.00 94.62 108 GLN A C 1
ATOM 860 O O . GLN A 1 108 ? -11.032 -14.163 -1.256 1.00 94.62 108 GLN A O 1
ATOM 865 N N . GLY A 1 109 ? -12.368 -12.791 -0.109 1.00 93.69 109 GLY A N 1
ATOM 866 C CA . GLY A 1 109 ? -12.393 -13.597 1.114 1.00 93.69 109 GLY A CA 1
ATOM 867 C C . GLY A 1 109 ? -11.266 -13.303 2.106 1.00 93.69 109 GLY A C 1
ATOM 868 O O . GLY A 1 109 ? -11.153 -14.003 3.115 1.00 93.69 109 GLY A O 1
ATOM 869 N N . ALA A 1 110 ? -10.458 -12.261 1.885 1.00 92.44 110 ALA A N 1
ATOM 870 C CA . ALA A 1 110 ? -9.405 -11.887 2.823 1.00 92.44 110 ALA A CA 1
ATOM 871 C C . ALA A 1 110 ? -9.978 -11.423 4.178 1.00 92.44 110 ALA A C 1
ATOM 873 O O . ALA A 1 110 ? -11.036 -10.784 4.281 1.00 92.44 110 ALA A O 1
ATOM 874 N N . SER A 1 111 ? -9.261 -11.745 5.258 1.00 92.38 111 SER A N 1
ATOM 875 C CA . SER A 1 111 ? -9.613 -11.270 6.596 1.00 92.38 111 SER A CA 1
ATOM 876 C C . SER A 1 111 ? -9.259 -9.784 6.750 1.00 92.38 111 SER A C 1
ATOM 878 O O . SER A 1 111 ? -8.284 -9.322 6.154 1.00 92.38 111 SER A O 1
ATOM 880 N N . PRO A 1 112 ? -9.987 -9.015 7.582 1.00 88.56 112 PRO A N 1
ATOM 881 C CA . PRO A 1 112 ? -9.634 -7.620 7.849 1.00 88.56 112 PRO A CA 1
ATOM 882 C C . PRO A 1 112 ? -8.191 -7.437 8.343 1.00 88.56 112 PRO A C 1
ATOM 884 O O . PRO A 1 112 ? -7.556 -6.444 8.015 1.00 88.56 112 PRO A O 1
ATOM 887 N N . GLN A 1 113 ? -7.658 -8.402 9.098 1.00 89.12 113 GLN A N 1
ATOM 888 C CA . GLN A 1 113 ? -6.283 -8.394 9.598 1.00 89.12 113 GLN A CA 1
ATOM 889 C C . GLN A 1 113 ? -5.262 -8.568 8.469 1.00 89.12 113 GLN A C 1
ATOM 891 O O . GLN A 1 113 ? -4.260 -7.858 8.449 1.00 89.12 113 GLN A O 1
ATOM 896 N N . ALA A 1 114 ? -5.521 -9.478 7.523 1.00 83.88 114 ALA A N 1
ATOM 897 C CA . ALA A 1 114 ? -4.664 -9.662 6.354 1.00 83.88 114 ALA A CA 1
ATOM 898 C C . ALA A 1 114 ? -4.666 -8.406 5.474 1.00 83.88 114 ALA A C 1
ATOM 900 O O . ALA A 1 114 ? -3.607 -7.924 5.084 1.00 83.88 114 ALA A O 1
ATOM 901 N N . ILE A 1 115 ? -5.847 -7.827 5.239 1.00 91.25 115 ILE A N 1
ATOM 902 C CA . ILE A 1 115 ? -5.988 -6.585 4.471 1.00 91.25 115 ILE A CA 1
ATOM 903 C C . ILE A 1 115 ? -5.239 -5.436 5.158 1.00 91.25 115 ILE A C 1
ATOM 905 O O . ILE A 1 115 ? -4.492 -4.718 4.504 1.00 91.25 115 ILE A O 1
ATOM 909 N N . ALA A 1 116 ? -5.381 -5.284 6.478 1.00 82.38 116 ALA A N 1
ATOM 910 C CA . ALA A 1 116 ? -4.667 -4.255 7.231 1.00 82.38 116 ALA A CA 1
ATOM 911 C C . ALA A 1 116 ? -3.141 -4.427 7.156 1.00 82.38 116 ALA A C 1
ATOM 913 O O . ALA A 1 116 ? -2.425 -3.439 7.018 1.00 82.38 116 ALA A O 1
ATOM 914 N N . ALA A 1 117 ? -2.640 -5.665 7.207 1.00 83.12 117 ALA A N 1
ATOM 915 C CA . ALA A 1 117 ? -1.216 -5.941 7.037 1.00 83.12 117 ALA A CA 1
ATOM 916 C C . ALA A 1 117 ? -0.723 -5.562 5.628 1.00 83.12 117 ALA A C 1
ATOM 918 O O . ALA A 1 117 ? 0.321 -4.925 5.507 1.00 83.12 117 ALA A O 1
ATOM 919 N N . ILE A 1 118 ? -1.481 -5.894 4.577 1.00 90.44 118 ILE A N 1
ATOM 920 C CA . ILE A 1 118 ? -1.163 -5.515 3.190 1.00 90.44 118 ILE A CA 1
ATOM 921 C C . ILE A 1 118 ? -1.134 -3.989 3.043 1.00 90.44 118 ILE A C 1
ATOM 923 O O . ILE A 1 118 ? -0.123 -3.438 2.615 1.00 90.44 118 ILE A O 1
ATOM 927 N N . LEU A 1 119 ? -2.202 -3.298 3.459 1.00 90.88 119 LEU A N 1
ATOM 928 C CA . LEU A 1 119 ? -2.301 -1.836 3.368 1.00 90.88 119 LEU A CA 1
ATOM 929 C C . LEU A 1 119 ?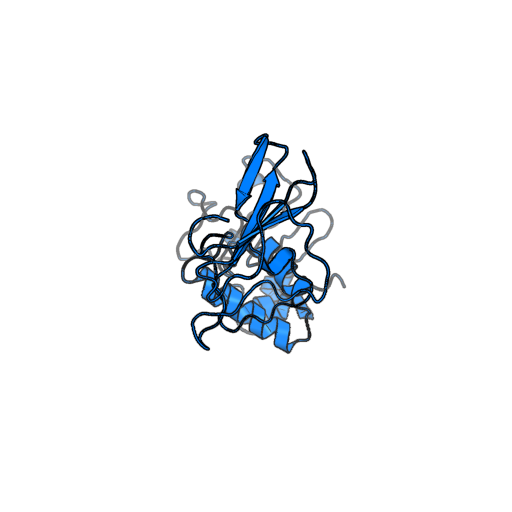 -1.200 -1.136 4.175 1.00 90.88 119 LEU A C 1
ATOM 931 O O . LEU A 1 119 ? -0.658 -0.134 3.719 1.00 90.88 119 LEU A O 1
ATOM 935 N N . GLY A 1 120 ? -0.838 -1.675 5.343 1.00 85.75 120 GLY A N 1
ATOM 936 C CA . GLY A 1 120 ? 0.258 -1.152 6.155 1.00 85.75 120 GLY A CA 1
ATOM 937 C C . GLY A 1 120 ? 1.611 -1.226 5.444 1.00 85.75 120 GLY A C 1
ATOM 938 O O . GLY A 1 120 ? 2.347 -0.244 5.448 1.00 85.75 120 GLY A O 1
ATOM 939 N N . ASN A 1 121 ? 1.918 -2.352 4.786 1.00 86.38 121 ASN A N 1
ATOM 940 C CA . ASN A 1 121 ? 3.136 -2.469 3.976 1.00 86.38 121 ASN A CA 1
ATOM 941 C C . ASN A 1 121 ? 3.080 -1.511 2.779 1.00 86.38 121 ASN A C 1
ATOM 943 O O . ASN A 1 121 ? 3.981 -0.704 2.591 1.00 86.38 121 ASN A O 1
ATOM 947 N N . TRP A 1 122 ? 1.993 -1.522 2.009 1.00 93.12 122 TRP A N 1
ATOM 948 C CA . TRP A 1 122 ? 1.888 -0.710 0.793 1.00 93.12 122 TRP A CA 1
ATOM 949 C C . TRP A 1 122 ? 1.834 0.797 1.042 1.00 93.12 122 TRP A C 1
ATOM 951 O O . TRP A 1 122 ? 2.243 1.572 0.176 1.00 93.12 122 TRP A O 1
ATOM 961 N N . SER A 1 123 ? 1.373 1.238 2.213 1.00 87.25 123 SER A N 1
ATOM 962 C CA . SER A 1 123 ? 1.464 2.650 2.595 1.00 87.25 123 SER A CA 1
ATOM 963 C C . SER A 1 123 ? 2.924 3.094 2.745 1.00 87.25 123 SER A C 1
ATOM 965 O O . SER A 1 123 ? 3.288 4.173 2.280 1.00 87.25 123 SER A O 1
ATOM 967 N N . VAL A 1 124 ? 3.792 2.236 3.296 1.00 85.38 124 VAL A N 1
ATOM 968 C CA . VAL A 1 124 ? 5.238 2.500 3.391 1.00 85.38 124 VAL A CA 1
ATOM 969 C C . VAL A 1 124 ? 5.918 2.385 2.026 1.00 85.38 124 VAL A C 1
ATOM 971 O O . VAL A 1 124 ? 6.692 3.265 1.663 1.00 85.38 124 VAL A O 1
ATOM 974 N N . GLU A 1 125 ? 5.608 1.334 1.266 1.00 85.06 125 GLU A N 1
ATOM 975 C CA . GLU A 1 125 ? 6.283 1.027 -0.003 1.00 85.06 125 GLU A CA 1
ATOM 976 C C . GLU A 1 125 ? 5.943 2.021 -1.125 1.00 85.06 125 GLU A C 1
ATOM 978 O O . GLU A 1 125 ? 6.786 2.361 -1.954 1.00 85.06 125 GLU A O 1
ATOM 983 N N . SER A 1 126 ? 4.697 2.501 -1.179 1.00 91.00 126 SER A N 1
ATOM 984 C CA . SER A 1 126 ? 4.214 3.292 -2.318 1.00 91.00 126 SER A CA 1
ATOM 985 C C . SER A 1 126 ? 3.248 4.413 -1.952 1.00 91.00 126 SER A C 1
ATOM 987 O O . SER A 1 126 ? 2.739 5.079 -2.855 1.00 91.00 126 SER A O 1
ATOM 989 N N . SER A 1 127 ? 2.934 4.616 -0.667 1.00 90.31 127 SER A N 1
ATOM 990 C CA . SER A 1 127 ? 1.788 5.448 -0.259 1.00 90.31 127 SER A CA 1
ATOM 991 C C . SER A 1 127 ? 0.516 5.021 -1.000 1.00 90.31 127 SER A C 1
ATOM 993 O O . SER A 1 127 ? -0.211 5.836 -1.576 1.00 90.31 127 SER A O 1
ATOM 995 N N . ILE A 1 128 ? 0.340 3.697 -1.113 1.00 92.19 128 ILE A N 1
ATOM 996 C CA . ILE A 1 128 ? -0.763 3.028 -1.815 1.00 92.19 128 ILE A CA 1
ATOM 997 C C . ILE A 1 128 ? -0.984 3.610 -3.218 1.00 92.19 128 ILE A C 1
ATOM 999 O O . ILE A 1 128 ? -2.111 3.771 -3.675 1.00 92.19 128 ILE A O 1
ATOM 1003 N N . ASN A 1 129 ? 0.080 3.999 -3.915 1.00 92.88 129 ASN A N 1
ATOM 1004 C CA . ASN A 1 129 ? -0.018 4.565 -5.252 1.00 92.88 129 ASN A CA 1
ATOM 1005 C C . ASN A 1 129 ? 0.485 3.535 -6.278 1.00 92.88 129 ASN A C 1
ATOM 1007 O O . ASN A 1 129 ? 1.682 3.246 -6.320 1.00 92.88 129 ASN A O 1
ATOM 1011 N N . PRO A 1 130 ? -0.397 2.999 -7.145 1.00 95.06 130 PRO A N 1
ATOM 1012 C CA . PRO A 1 130 ? -0.001 2.003 -8.138 1.00 95.06 130 PRO A CA 1
ATOM 1013 C C . PRO A 1 130 ? 0.930 2.585 -9.211 1.00 95.06 130 PRO A C 1
ATOM 1015 O O . PRO A 1 130 ? 1.662 1.841 -9.858 1.00 95.06 130 PRO A O 1
ATOM 1018 N N . LYS A 1 131 ? 0.961 3.914 -9.378 1.00 95.56 131 LYS A N 1
ATOM 1019 C CA . LYS A 1 131 ? 1.835 4.630 -10.314 1.00 95.56 131 LYS A CA 1
ATOM 1020 C C . LYS A 1 131 ? 3.125 5.117 -9.636 1.00 95.56 131 LYS A C 1
ATOM 1022 O O . LYS A 1 131 ? 3.549 6.254 -9.829 1.00 95.56 131 LYS A O 1
ATOM 1027 N N . ARG A 1 132 ? 3.757 4.260 -8.830 1.00 96.00 132 ARG A N 1
ATOM 1028 C CA . ARG A 1 132 ? 5.066 4.515 -8.202 1.00 96.00 132 ARG A CA 1
ATOM 1029 C C . ARG A 1 132 ? 6.159 3.663 -8.802 1.00 96.00 132 ARG A C 1
ATOM 1031 O O . ARG A 1 132 ? 5.923 2.503 -9.123 1.00 96.00 132 ARG A O 1
ATOM 1038 N N . ALA A 1 133 ? 7.349 4.236 -8.899 1.00 97.50 133 ALA A N 1
ATOM 1039 C CA . ALA A 1 133 ? 8.560 3.486 -9.181 1.00 97.50 133 ALA A CA 1
ATOM 1040 C C . ALA A 1 133 ? 9.672 3.933 -8.227 1.00 97.50 133 ALA A C 1
ATOM 1042 O O . ALA A 1 133 ? 9.784 5.114 -7.892 1.00 97.50 133 ALA A O 1
ATOM 1043 N N . GLU A 1 134 ? 10.489 2.999 -7.769 1.00 96.88 134 GLU A N 1
ATOM 1044 C CA . GLU A 1 134 ? 11.614 3.288 -6.885 1.00 96.88 134 GLU A CA 1
ATOM 1045 C C . GLU A 1 134 ? 12.567 4.310 -7.540 1.00 96.88 134 GLU A C 1
ATOM 1047 O O . GLU A 1 134 ? 12.956 4.194 -8.703 1.00 96.88 134 GLU A O 1
ATOM 1052 N N . GLY A 1 135 ? 12.898 5.369 -6.794 1.00 95.19 135 GLY A N 1
ATOM 1053 C CA . GLY A 1 135 ? 13.731 6.476 -7.279 1.00 95.19 135 GLY A CA 1
ATOM 1054 C C . GLY A 1 135 ? 13.026 7.505 -8.175 1.00 95.19 135 GLY A C 1
ATOM 1055 O O . GLY A 1 135 ? 13.681 8.436 -8.641 1.00 95.19 135 GLY A O 1
ATOM 1056 N N . ASP A 1 136 ? 11.712 7.407 -8.402 1.00 95.75 136 ASP A N 1
ATOM 1057 C CA . ASP A 1 136 ? 10.968 8.328 -9.284 1.00 95.75 136 ASP A CA 1
ATOM 1058 C C . ASP A 1 136 ? 10.982 9.809 -8.841 1.00 95.75 136 ASP A C 1
ATOM 1060 O O . ASP A 1 136 ? 10.789 10.696 -9.669 1.00 95.75 136 ASP A O 1
ATOM 1064 N N . TYR A 1 137 ? 11.257 10.086 -7.565 1.00 92.44 137 TYR A N 1
ATOM 1065 C CA . TYR A 1 137 ? 11.325 11.423 -6.966 1.00 92.44 137 TYR A CA 1
ATOM 1066 C C . TYR A 1 137 ? 12.679 12.117 -7.174 1.00 92.44 137 TYR A C 1
ATOM 1068 O O . TYR A 1 137 ? 12.851 13.272 -6.778 1.00 92.44 137 TYR A O 1
ATOM 1076 N N . LEU A 1 138 ? 13.668 11.403 -7.717 1.00 96.00 138 LEU A N 1
ATOM 1077 C CA . LEU A 1 138 ? 14.991 11.948 -7.999 1.00 96.00 138 LEU A CA 1
ATOM 1078 C C . LEU A 1 138 ? 14.938 12.930 -9.181 1.00 96.00 138 LEU A C 1
ATOM 1080 O O . LEU A 1 138 ? 13.918 13.107 -9.844 1.00 96.00 138 LEU A O 1
ATOM 1084 N N . SER A 1 139 ? 16.061 13.578 -9.477 1.00 96.12 139 SER A N 1
ATOM 1085 C CA . SER A 1 139 ? 16.174 14.352 -10.713 1.00 96.12 139 SER A CA 1
ATOM 1086 C C . SER A 1 139 ? 16.288 13.413 -11.925 1.00 96.12 139 SER A C 1
ATOM 1088 O O . SER A 1 139 ? 16.952 12.371 -11.834 1.00 96.12 139 SER A O 1
ATOM 1090 N N . PRO A 1 140 ? 15.709 13.772 -13.086 1.00 96.38 140 PRO A N 1
ATOM 1091 C CA . PRO A 1 140 ? 16.001 13.091 -14.343 1.00 96.38 140 PRO A CA 1
ATOM 1092 C C . PRO A 1 140 ? 17.520 13.040 -14.621 1.00 96.38 140 PRO A C 1
ATOM 1094 O O . PRO A 1 140 ? 18.240 13.970 -14.244 1.00 96.38 140 PRO A O 1
ATOM 1097 N N . PRO A 1 141 ? 18.031 11.978 -15.273 1.00 95.31 141 PRO A N 1
ATOM 1098 C CA . PRO A 1 141 ? 17.270 10.940 -15.976 1.00 95.31 141 PR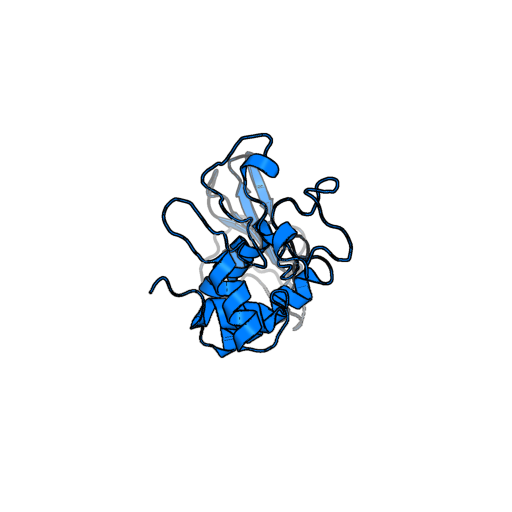O A CA 1
ATOM 1099 C C . PRO A 1 141 ? 16.814 9.764 -15.097 1.00 95.31 141 PRO A C 1
ATOM 1101 O O . PRO A 1 141 ? 16.100 8.897 -15.583 1.00 95.31 141 PRO A O 1
ATOM 1104 N N . ILE A 1 142 ? 17.227 9.708 -13.826 1.00 96.75 142 ILE A N 1
ATOM 1105 C CA . ILE A 1 142 ? 16.879 8.591 -12.933 1.00 96.75 142 ILE A CA 1
ATOM 1106 C C . ILE A 1 142 ? 15.457 8.737 -12.395 1.00 96.75 142 ILE A C 1
ATOM 1108 O O . ILE A 1 142 ? 14.708 7.755 -12.361 1.00 96.75 142 ILE A O 1
ATOM 1112 N N . GLY A 1 143 ? 15.101 9.956 -11.986 1.00 95.94 143 GLY A N 1
ATOM 1113 C CA . GLY A 1 143 ? 13.740 10.298 -11.599 1.00 95.94 143 GLY A CA 1
ATOM 1114 C C . GLY A 1 143 ? 12.813 10.485 -12.790 1.00 95.94 143 GLY A C 1
ATOM 1115 O O . GLY A 1 143 ? 13.243 10.457 -13.947 1.00 95.94 143 GLY A O 1
ATOM 1116 N N . ALA A 1 144 ? 11.526 10.630 -12.496 1.00 96.06 144 ALA A N 1
ATOM 1117 C CA . ALA A 1 144 ? 10.483 10.555 -13.503 1.00 96.06 144 ALA A CA 1
ATOM 1118 C C . ALA A 1 144 ? 10.260 11.875 -14.254 1.00 96.06 144 ALA A C 1
ATOM 1120 O O . ALA A 1 144 ? 10.349 12.977 -13.714 1.00 96.06 144 ALA A O 1
ATOM 1121 N N . THR A 1 145 ? 9.882 11.720 -15.514 1.00 95.50 145 THR A N 1
ATOM 1122 C CA . THR A 1 145 ? 9.223 12.702 -16.378 1.00 95.50 145 THR A CA 1
ATOM 1123 C C . THR A 1 145 ? 7.864 12.144 -16.805 1.00 95.50 145 THR A C 1
ATOM 1125 O O . THR A 1 145 ? 7.591 10.958 -16.618 1.00 95.50 145 THR A O 1
ATOM 1128 N N . ASP A 1 146 ? 7.017 12.955 -17.437 1.00 92.00 146 ASP A N 1
ATOM 1129 C CA . ASP A 1 146 ? 5.663 12.538 -17.836 1.00 92.00 146 ASP A CA 1
ATOM 1130 C C . ASP A 1 146 ? 5.620 11.257 -18.696 1.00 92.00 146 ASP A C 1
ATOM 1132 O O . ASP A 1 146 ? 4.657 10.495 -18.611 1.00 92.00 146 ASP A O 1
ATOM 1136 N N . SER A 1 147 ? 6.668 10.979 -19.482 1.00 93.62 147 SER A N 1
ATOM 1137 C CA . SER A 1 147 ? 6.765 9.793 -20.347 1.00 93.62 147 SER A CA 1
ATOM 1138 C C . SER A 1 147 ? 7.366 8.556 -19.671 1.00 93.62 147 SER A C 1
ATOM 1140 O O . SER A 1 147 ? 7.362 7.482 -20.262 1.00 93.62 147 SER A O 1
ATOM 1142 N N . SER A 1 148 ? 7.893 8.684 -18.452 1.00 96.81 148 SER A N 1
ATOM 1143 C CA . SER A 1 148 ? 8.715 7.646 -17.810 1.00 96.81 148 SER A CA 1
ATOM 1144 C C . SER A 1 148 ? 7.962 6.347 -17.513 1.00 96.81 148 SER A C 1
ATOM 1146 O O . SER A 1 148 ? 8.511 5.262 -17.658 1.00 96.81 148 SER A O 1
ATOM 1148 N N . TRP A 1 149 ? 6.683 6.429 -17.138 1.00 96.00 149 TRP A N 1
ATOM 1149 C CA . TRP A 1 149 ? 5.885 5.251 -16.767 1.00 96.00 149 TRP A CA 1
ATOM 1150 C C . TRP A 1 149 ? 5.546 4.324 -17.938 1.00 96.00 149 TRP A C 1
ATOM 1152 O O . TRP A 1 149 ? 5.048 3.226 -17.704 1.00 96.00 149 TRP A O 1
ATOM 1162 N N . ASP A 1 150 ? 5.791 4.760 -19.171 1.00 95.31 150 ASP A N 1
ATOM 1163 C CA . ASP A 1 150 ? 5.578 3.975 -20.386 1.00 95.31 150 ASP A CA 1
ATOM 1164 C C . ASP A 1 150 ? 6.905 3.678 -21.121 1.00 95.31 150 ASP A C 1
ATOM 1166 O O . ASP A 1 150 ? 6.887 3.150 -22.230 1.00 95.31 150 ASP A O 1
ATOM 1170 N N . ASP A 1 151 ? 8.050 4.009 -20.510 1.00 97.62 151 ASP A N 1
ATOM 1171 C CA . ASP A 1 151 ? 9.392 3.769 -21.044 1.00 97.62 151 ASP A CA 1
ATOM 1172 C C . ASP A 1 151 ? 10.046 2.577 -20.329 1.00 97.62 151 ASP A C 1
ATOM 1174 O O . ASP A 1 151 ? 10.502 2.682 -19.189 1.00 97.62 151 ASP A O 1
ATOM 1178 N N . GLU A 1 152 ? 10.115 1.432 -21.011 1.00 96.00 152 GLU A N 1
ATOM 1179 C CA . GLU A 1 152 ? 10.721 0.208 -20.473 1.00 96.00 152 GLU A CA 1
ATOM 1180 C C . GLU A 1 152 ? 12.190 0.388 -20.071 1.00 96.00 152 GLU A C 1
ATOM 1182 O O . GLU A 1 152 ? 12.629 -0.215 -19.093 1.00 96.00 152 GLU A O 1
ATOM 1187 N N . ALA A 1 153 ? 12.956 1.241 -20.760 1.00 97.75 153 ALA A N 1
ATOM 1188 C CA . ALA A 1 153 ? 14.355 1.471 -20.411 1.00 97.75 153 ALA A CA 1
ATOM 1189 C C . ALA A 1 153 ? 14.484 2.260 -19.102 1.00 97.75 153 ALA A C 1
ATOM 1191 O O . ALA A 1 153 ? 15.382 1.988 -18.305 1.00 97.75 153 ALA A O 1
ATOM 1192 N N . TRP A 1 154 ? 13.576 3.209 -18.857 1.00 98.38 154 TRP A N 1
ATOM 1193 C CA . TRP A 1 154 ? 13.517 3.935 -17.589 1.00 98.38 154 TRP A CA 1
ATOM 1194 C C . TRP A 1 154 ? 13.055 3.033 -16.439 1.00 98.38 154 TRP A C 1
ATOM 1196 O O . TRP A 1 154 ? 13.634 3.066 -15.349 1.00 98.38 154 TRP A O 1
ATOM 1206 N N . LEU A 1 155 ? 12.054 2.184 -16.689 1.00 98.25 155 LEU A N 1
ATOM 1207 C CA . LEU A 1 155 ? 11.584 1.189 -15.721 1.00 98.25 155 LEU A CA 1
ATOM 1208 C C . LEU A 1 155 ? 12.692 0.176 -15.383 1.00 98.25 155 LEU A C 1
ATOM 1210 O O . LEU A 1 155 ? 12.842 -0.194 -14.225 1.00 98.25 155 LEU A O 1
ATOM 1214 N N . ALA A 1 156 ? 13.537 -0.201 -16.341 1.00 97.88 156 ALA A N 1
ATOM 1215 C CA . ALA A 1 156 ? 14.631 -1.148 -16.132 1.00 97.88 156 ALA A CA 1
ATOM 1216 C C . ALA A 1 156 ? 15.872 -0.561 -15.422 1.00 97.88 156 ALA A C 1
ATOM 1218 O O . ALA A 1 156 ? 16.876 -1.250 -15.255 1.00 97.88 156 ALA A O 1
ATOM 1219 N N . ILE A 1 157 ? 15.866 0.705 -14.991 1.00 98.31 157 ILE A N 1
ATOM 1220 C CA . ILE A 1 157 ? 17.009 1.265 -14.255 1.00 98.31 157 ILE A CA 1
ATOM 1221 C C . ILE A 1 157 ? 17.148 0.553 -12.898 1.00 98.31 157 ILE A C 1
ATOM 1223 O O . ILE A 1 157 ? 16.221 0.577 -12.093 1.00 98.31 157 ILE A O 1
ATOM 1227 N N . GLY A 1 158 ? 18.323 -0.022 -12.626 1.00 97.44 158 GLY A N 1
ATOM 1228 C CA . GLY A 1 158 ? 18.627 -0.747 -11.387 1.00 97.44 158 GLY A CA 1
ATOM 1229 C C . GLY A 1 158 ? 19.184 0.100 -10.234 1.00 97.44 158 GLY A C 1
ATOM 1230 O O . GLY A 1 158 ? 19.486 1.292 -10.370 1.00 97.44 158 GLY A O 1
ATOM 1231 N N . GLY A 1 159 ? 19.389 -0.557 -9.091 1.00 97.25 159 GLY A N 1
ATOM 1232 C CA . GLY A 1 159 ? 19.806 0.052 -7.823 1.00 97.25 159 GLY A CA 1
ATOM 1233 C C . GLY A 1 159 ? 21.087 0.888 -7.883 1.00 97.25 159 GLY A C 1
ATOM 1234 O O . GLY A 1 159 ? 21.072 2.009 -7.373 1.00 97.25 159 GLY A O 1
ATOM 1235 N N . PRO A 1 160 ? 22.174 0.447 -8.551 1.00 97.12 160 PRO A N 1
ATOM 1236 C CA . PRO A 1 160 ? 23.409 1.231 -8.619 1.00 97.12 160 PRO A CA 1
ATOM 1237 C C . PRO A 1 160 ? 23.228 2.623 -9.226 1.00 97.12 160 PRO A C 1
ATOM 1239 O O . PRO A 1 160 ? 23.898 3.565 -8.810 1.00 97.12 160 PRO A O 1
ATOM 1242 N N . ALA A 1 161 ? 22.313 2.779 -10.182 1.00 97.06 161 ALA A N 1
ATOM 1243 C CA . ALA A 1 161 ? 22.017 4.080 -10.770 1.00 97.06 161 ALA A CA 1
ATOM 1244 C C . ALA A 1 161 ? 21.143 4.950 -9.847 1.00 97.06 161 ALA A C 1
ATOM 1246 O O . ALA A 1 161 ? 21.292 6.169 -9.835 1.00 97.06 161 ALA A O 1
ATOM 1247 N N . ILE A 1 162 ? 20.265 4.331 -9.053 1.00 96.50 162 ILE A N 1
ATOM 1248 C CA . ILE A 1 162 ? 19.360 5.012 -8.114 1.00 96.50 162 ILE A CA 1
ATOM 1249 C C . ILE A 1 162 ? 20.103 5.466 -6.851 1.00 96.50 162 ILE A C 1
ATOM 1251 O O . ILE A 1 162 ? 19.864 6.560 -6.342 1.00 96.50 162 ILE A O 1
ATOM 1255 N N . TYR A 1 163 ? 21.044 4.655 -6.370 1.00 95.88 163 TYR A N 1
ATOM 1256 C CA . TYR A 1 163 ? 21.689 4.816 -5.068 1.00 95.88 163 TYR A CA 1
ATOM 1257 C C . TYR A 1 163 ? 23.203 5.037 -5.159 1.00 95.88 163 TYR A C 1
ATOM 1259 O O . TYR A 1 163 ? 23.955 4.585 -4.295 1.00 95.88 163 TYR A O 1
ATOM 1267 N N . SER A 1 164 ? 23.672 5.733 -6.198 1.00 93.94 164 SER A N 1
ATOM 1268 C CA . SER A 1 164 ? 25.078 6.160 -6.330 1.00 93.94 164 SER A CA 1
ATOM 1269 C C . SER A 1 164 ? 26.095 5.013 -6.187 1.00 93.94 164 SER A C 1
ATOM 1271 O O . SER A 1 164 ? 27.108 5.140 -5.500 1.00 93.94 164 SER A O 1
ATOM 1273 N N . GLY A 1 165 ? 25.813 3.876 -6.825 1.00 93.69 165 GLY A N 1
ATOM 1274 C CA . GLY A 1 165 ? 26.643 2.667 -6.824 1.00 93.69 165 GLY A CA 1
ATOM 1275 C C . GLY A 1 165 ? 26.267 1.617 -5.773 1.00 93.69 165 GLY A C 1
ATOM 1276 O O . GLY A 1 165 ? 26.838 0.527 -5.787 1.00 93.69 165 GLY A O 1
ATOM 1277 N N . ALA A 1 166 ? 25.317 1.906 -4.879 1.00 94.75 166 ALA A N 1
ATOM 1278 C CA . ALA A 1 166 ? 24.834 0.950 -3.883 1.00 94.75 166 ALA A CA 1
ATOM 1279 C C . ALA A 1 166 ? 23.737 0.011 -4.428 1.00 94.75 166 ALA A C 1
ATOM 1281 O O . ALA A 1 16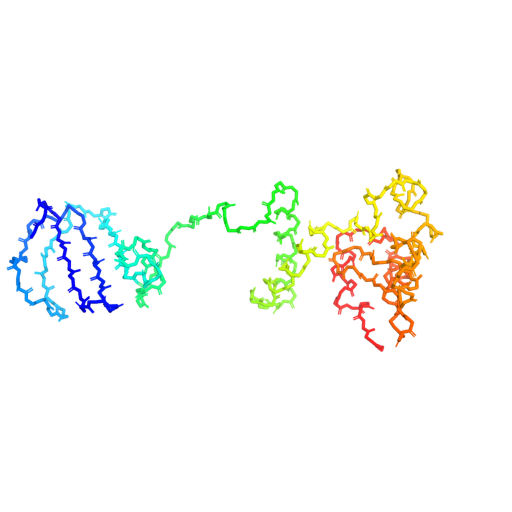6 ? 23.194 0.215 -5.509 1.00 94.75 166 ALA A O 1
ATOM 1282 N N . TYR A 1 167 ? 23.415 -1.028 -3.652 1.00 94.19 167 TYR A N 1
ATOM 1283 C CA . TYR A 1 167 ? 22.364 -2.020 -3.937 1.00 94.19 167 TYR A CA 1
ATOM 1284 C C . TYR A 1 167 ? 22.449 -2.684 -5.327 1.00 94.19 167 TYR A C 1
ATOM 1286 O O . TYR A 1 167 ? 21.465 -2.704 -6.065 1.00 94.19 167 TYR A O 1
ATOM 1294 N N . PRO A 1 168 ? 23.587 -3.314 -5.681 1.00 96.25 168 PRO A N 1
ATOM 1295 C CA . PRO A 1 168 ? 23.730 -4.042 -6.948 1.00 96.25 168 PRO A CA 1
ATOM 1296 C C . PRO A 1 168 ? 22.789 -5.247 -7.075 1.00 96.25 168 PRO A C 1
ATOM 1298 O O . PRO A 1 168 ? 22.645 -5.791 -8.162 1.00 96.25 168 PRO A O 1
ATOM 1301 N N . ASN A 1 169 ? 22.153 -5.665 -5.975 1.00 96.50 169 ASN A N 1
ATOM 1302 C CA . ASN A 1 169 ? 21.142 -6.714 -5.999 1.00 96.50 169 ASN A CA 1
ATOM 1303 C C . ASN A 1 169 ? 19.858 -6.281 -6.720 1.00 96.50 169 ASN A C 1
ATOM 1305 O O . ASN A 1 169 ? 19.121 -7.155 -7.142 1.00 96.50 169 ASN A O 1
ATOM 1309 N N . ILE A 1 170 ? 19.577 -4.980 -6.855 1.00 97.00 170 ILE A N 1
ATOM 1310 C CA . ILE A 1 170 ? 18.389 -4.473 -7.554 1.00 97.00 170 ILE A CA 1
ATOM 1311 C C . ILE A 1 170 ? 18.732 -4.358 -9.037 1.00 97.00 170 ILE A C 1
ATOM 1313 O O . ILE A 1 170 ? 19.448 -3.438 -9.444 1.00 97.00 170 ILE A O 1
ATOM 1317 N N . LEU A 1 171 ? 18.235 -5.302 -9.833 1.00 97.81 171 LEU A N 1
ATOM 1318 C CA . LEU A 1 171 ? 18.471 -5.339 -11.274 1.00 97.81 171 LEU A CA 1
ATOM 1319 C C . LEU A 1 171 ? 17.551 -4.353 -11.996 1.00 97.81 171 LEU A C 1
ATOM 1321 O O . LEU A 1 171 ? 18.042 -3.533 -12.766 1.00 97.81 171 LEU A O 1
ATOM 1325 N N . HIS A 1 172 ? 16.256 -4.377 -11.672 1.00 98.19 172 HIS A N 1
ATOM 1326 C CA . HIS A 1 172 ? 15.258 -3.410 -12.132 1.00 98.19 172 HIS A CA 1
ATOM 1327 C C . HIS A 1 172 ? 14.487 -2.879 -10.922 1.00 98.19 172 HIS A C 1
ATOM 1329 O O . HIS A 1 172 ? 14.089 -3.671 -10.064 1.00 98.19 172 HIS A O 1
ATOM 1335 N N . ARG A 1 173 ? 14.294 -1.556 -10.854 1.00 97.81 173 ARG A N 1
ATOM 1336 C CA . ARG A 1 173 ? 13.663 -0.848 -9.725 1.00 97.81 173 ARG A CA 1
ATOM 1337 C C . ARG A 1 173 ? 12.294 -1.407 -9.339 1.00 97.81 173 ARG A C 1
ATOM 1339 O O . ARG A 1 173 ? 11.558 -1.907 -10.191 1.00 97.81 173 ARG A O 1
ATOM 1346 N N . GLY A 1 174 ? 11.906 -1.236 -8.084 1.00 97.94 174 GLY A N 1
ATOM 1347 C CA . GLY A 1 174 ? 10.568 -1.580 -7.616 1.00 97.94 174 GLY A CA 1
ATOM 1348 C C . GLY A 1 174 ? 9.457 -0.806 -8.328 1.00 97.94 174 GLY A C 1
ATOM 1349 O O . GLY A 1 174 ? 9.563 0.404 -8.541 1.00 97.94 174 GLY A O 1
ATOM 1350 N N . LEU A 1 175 ? 8.367 -1.495 -8.679 1.00 98.25 175 LEU A N 1
ATOM 1351 C CA . LEU A 1 175 ? 7.166 -0.895 -9.274 1.00 98.25 175 LEU A CA 1
ATOM 1352 C C . LEU A 1 175 ? 5.926 -1.053 -8.392 1.00 98.25 175 LEU A C 1
ATOM 1354 O O . LEU A 1 175 ? 5.728 -2.076 -7.741 1.00 98.25 175 LEU A O 1
ATOM 1358 N N . GLY A 1 176 ? 5.044 -0.059 -8.450 1.00 97.12 176 GLY A N 1
ATOM 1359 C CA . GLY A 1 176 ? 3.665 -0.133 -7.980 1.00 97.12 176 GLY A CA 1
ATOM 1360 C C . GLY A 1 176 ? 3.499 -0.312 -6.475 1.00 97.12 176 GLY A C 1
ATOM 1361 O O . GLY A 1 176 ? 4.383 0.029 -5.687 1.00 97.12 176 GLY A O 1
ATOM 1362 N N . LEU A 1 177 ? 2.332 -0.839 -6.093 1.00 95.50 177 LEU A N 1
ATOM 1363 C CA . LEU A 1 177 ? 1.886 -0.950 -4.703 1.00 95.50 177 LEU A CA 1
ATOM 1364 C C . LEU A 1 177 ? 2.880 -1.689 -3.805 1.00 95.50 177 LEU A C 1
ATOM 1366 O O . LEU A 1 177 ? 3.155 -1.240 -2.692 1.00 95.50 177 LEU A O 1
ATOM 1370 N N . GLY A 1 178 ? 3.399 -2.814 -4.300 1.00 94.00 178 GLY A N 1
ATOM 1371 C CA . GLY A 1 178 ? 4.289 -3.700 -3.558 1.00 94.00 178 GLY A CA 1
ATOM 1372 C C . GLY A 1 178 ? 5.774 -3.521 -3.854 1.00 94.00 178 GLY A C 1
ATOM 1373 O O . GLY A 1 178 ? 6.544 -4.359 -3.395 1.00 94.00 178 GLY A O 1
ATOM 1374 N N . GLN A 1 179 ? 6.161 -2.510 -4.646 1.00 96.31 179 GLN A N 1
ATOM 1375 C CA . GLN A 1 179 ? 7.535 -2.331 -5.136 1.00 96.31 179 GLN A CA 1
ATOM 1376 C C . GLN A 1 179 ? 8.103 -3.642 -5.710 1.00 96.31 179 GLN A C 1
ATOM 1378 O O . GLN A 1 179 ? 9.154 -4.140 -5.306 1.00 96.31 179 GLN A O 1
ATOM 1383 N N . TRP A 1 180 ? 7.375 -4.239 -6.660 1.00 97.19 180 TRP A N 1
ATOM 1384 C CA . TRP A 1 180 ? 7.796 -5.473 -7.322 1.00 97.19 180 TRP A CA 1
ATOM 1385 C C . TRP A 1 180 ? 9.106 -5.235 -8.064 1.00 97.19 180 TRP A C 1
ATOM 1387 O O . TRP A 1 180 ? 9.161 -4.416 -8.977 1.00 97.19 180 TRP A O 1
ATOM 1397 N N . THR A 1 181 ? 10.148 -5.931 -7.620 1.00 96.12 181 THR A N 1
ATOM 1398 C CA . THR A 1 181 ? 11.544 -5.651 -7.961 1.00 96.12 181 THR A CA 1
ATOM 1399 C C . THR A 1 181 ? 12.180 -6.905 -8.546 1.00 96.12 181 THR A C 1
ATOM 1401 O O . THR A 1 181 ? 11.954 -8.011 -8.034 1.00 96.12 181 THR A O 1
ATOM 1404 N N . ASP A 1 182 ? 12.989 -6.736 -9.592 1.00 97.38 182 ASP A N 1
ATOM 1405 C CA . ASP A 1 182 ? 13.858 -7.807 -10.078 1.00 97.38 182 ASP A CA 1
ATOM 1406 C C . ASP A 1 182 ? 15.178 -7.766 -9.322 1.00 97.38 182 ASP A C 1
ATOM 1408 O O . ASP A 1 182 ? 15.819 -6.714 -9.224 1.00 97.38 182 ASP A O 1
ATOM 1412 N N . THR A 1 183 ? 15.599 -8.914 -8.800 1.00 95.81 183 THR A N 1
ATOM 1413 C CA . THR A 1 183 ? 16.786 -9.002 -7.952 1.00 95.81 183 THR A CA 1
ATOM 1414 C C . THR A 1 183 ? 17.744 -10.099 -8.390 1.00 95.81 183 THR A C 1
ATOM 1416 O O . THR A 1 183 ? 17.353 -11.103 -8.985 1.00 95.81 183 THR A O 1
ATOM 1419 N N . ALA A 1 184 ? 19.033 -9.906 -8.100 1.00 94.44 184 ALA A N 1
ATOM 1420 C CA . ALA A 1 184 ? 20.096 -10.812 -8.535 1.00 94.44 184 ALA A CA 1
ATOM 1421 C C . ALA A 1 184 ? 20.042 -12.198 -7.863 1.00 94.44 184 ALA A C 1
ATOM 1423 O O . ALA A 1 184 ? 20.677 -13.134 -8.345 1.00 94.44 184 ALA A O 1
ATOM 1424 N N . ASP A 1 185 ? 19.270 -12.346 -6.786 1.00 91.25 185 ASP A N 1
ATOM 1425 C CA . ASP A 1 185 ? 18.964 -13.621 -6.127 1.00 91.25 185 ASP A CA 1
ATOM 1426 C C . ASP A 1 185 ? 17.773 -14.379 -6.750 1.00 91.25 185 ASP A C 1
ATOM 1428 O O . ASP A 1 185 ? 17.406 -15.448 -6.262 1.00 91.25 185 ASP A O 1
ATOM 1432 N N . GLY A 1 186 ? 17.213 -13.879 -7.858 1.00 89.69 186 GLY A N 1
ATOM 1433 C CA . GLY A 1 186 ? 16.268 -14.611 -8.704 1.00 89.69 186 GLY A CA 1
ATOM 1434 C C . GLY A 1 186 ? 14.832 -14.088 -8.701 1.00 89.69 186 GLY A C 1
ATOM 1435 O O . GLY A 1 186 ? 13.991 -14.679 -9.380 1.00 89.69 186 GLY A O 1
ATOM 1436 N N . SER A 1 187 ? 14.521 -12.991 -7.997 1.00 91.38 187 SER A N 1
ATOM 1437 C CA . SER A 1 187 ? 13.216 -12.335 -8.164 1.00 91.38 187 SER A CA 1
ATOM 1438 C C . SER A 1 187 ? 13.092 -11.775 -9.577 1.00 91.38 187 SER A C 1
ATOM 1440 O O . SER A 1 187 ? 13.981 -11.069 -10.052 1.00 91.38 187 SER A O 1
ATOM 1442 N N . THR A 1 188 ? 11.960 -12.049 -10.222 1.00 95.06 188 THR A N 1
ATOM 1443 C CA . THR A 1 188 ? 11.591 -11.501 -11.539 1.00 95.06 188 THR A CA 1
ATOM 1444 C C . THR A 1 188 ? 10.258 -10.746 -11.482 1.00 95.06 188 THR A C 1
ATOM 1446 O O . THR A 1 188 ? 9.525 -10.664 -12.466 1.00 95.06 188 THR A O 1
ATOM 1449 N N . ARG A 1 189 ? 9.903 -10.217 -10.303 1.00 96.00 189 ARG A N 1
ATOM 1450 C CA . ARG A 1 189 ? 8.575 -9.650 -10.021 1.00 96.00 189 ARG A CA 1
ATOM 1451 C C . ARG A 1 189 ? 8.298 -8.345 -10.777 1.00 96.00 189 ARG A C 1
ATOM 1453 O O . ARG A 1 189 ? 7.149 -8.119 -11.149 1.00 96.00 189 ARG A O 1
ATOM 1460 N N . HIS A 1 190 ? 9.313 -7.516 -11.043 1.00 97.44 190 HIS A N 1
ATOM 1461 C CA . HIS A 1 190 ? 9.161 -6.334 -11.903 1.00 97.44 190 HIS A CA 1
ATOM 1462 C C . HIS A 1 190 ? 8.779 -6.778 -13.316 1.00 97.44 190 HIS A C 1
ATOM 1464 O O . HIS A 1 190 ? 7.757 -6.357 -13.861 1.00 97.44 190 HIS A O 1
ATOM 1470 N N . THR A 1 191 ? 9.578 -7.682 -13.889 1.00 97.19 191 THR A N 1
ATOM 1471 C CA . THR A 1 191 ? 9.343 -8.218 -15.235 1.00 97.19 191 THR A CA 1
ATOM 1472 C C . THR A 1 191 ? 7.997 -8.944 -15.318 1.00 97.19 191 THR A C 1
ATOM 1474 O O . THR A 1 191 ? 7.252 -8.777 -16.285 1.00 97.19 191 THR A O 1
ATOM 1477 N N . ALA A 1 192 ? 7.641 -9.718 -14.290 1.00 96.94 192 ALA A N 1
ATOM 1478 C CA . ALA A 1 192 ? 6.372 -10.431 -14.216 1.00 96.94 192 ALA A CA 1
ATOM 1479 C C . ALA A 1 192 ? 5.174 -9.472 -14.241 1.00 96.94 192 ALA A C 1
ATOM 1481 O O . ALA A 1 192 ? 4.224 -9.731 -14.979 1.00 96.94 192 ALA A O 1
ATOM 1482 N N . LEU A 1 193 ? 5.231 -8.347 -13.518 1.00 98.06 193 LEU A N 1
ATOM 1483 C CA . LEU A 1 193 ? 4.165 -7.343 -13.542 1.00 98.06 193 LEU A CA 1
ATOM 1484 C C . LEU A 1 193 ? 3.982 -6.736 -14.938 1.00 98.06 193 LEU A C 1
ATOM 1486 O O . LEU A 1 193 ? 2.849 -6.643 -15.413 1.00 98.06 193 LEU A O 1
ATOM 1490 N N . LEU A 1 194 ? 5.072 -6.335 -15.602 1.00 97.88 194 LEU A N 1
ATOM 1491 C CA . LEU A 1 194 ? 4.997 -5.758 -16.949 1.00 97.88 194 LEU A CA 1
ATOM 1492 C C . LEU A 1 194 ? 4.405 -6.764 -17.941 1.00 97.88 194 LEU A C 1
ATOM 1494 O O . LEU A 1 194 ? 3.450 -6.447 -18.652 1.00 97.88 194 LEU A O 1
ATOM 1498 N N . ASN A 1 195 ? 4.888 -8.008 -17.925 1.00 97.38 195 ASN A N 1
ATOM 1499 C CA . ASN A 1 195 ? 4.355 -9.079 -18.768 1.00 97.38 195 ASN A CA 1
ATOM 1500 C C . ASN A 1 195 ? 2.868 -9.339 -18.495 1.00 97.38 195 ASN A C 1
ATOM 1502 O O . ASN A 1 195 ? 2.078 -9.488 -19.430 1.00 97.38 195 ASN A O 1
ATOM 1506 N N . TYR A 1 196 ? 2.466 -9.354 -17.223 1.00 97.38 196 TYR A N 1
ATOM 1507 C CA . TYR A 1 196 ? 1.070 -9.524 -16.833 1.00 97.38 196 TYR A CA 1
ATOM 1508 C C . TYR A 1 196 ? 0.194 -8.380 -17.360 1.00 97.38 196 TYR A C 1
ATOM 1510 O O . TYR A 1 196 ? -0.879 -8.625 -17.916 1.00 97.38 196 TYR A O 1
ATOM 1518 N N . ALA A 1 197 ? 0.679 -7.138 -17.267 1.00 97.38 197 ALA A N 1
ATOM 1519 C CA . ALA A 1 197 ? 0.018 -5.957 -17.817 1.00 97.38 197 ALA A CA 1
ATOM 1520 C C . ALA A 1 197 ? -0.177 -6.065 -19.337 1.00 97.38 197 ALA A C 1
ATOM 1522 O O . ALA A 1 197 ? -1.282 -5.831 -19.837 1.00 97.38 197 ALA A O 1
ATOM 1523 N N . HIS A 1 198 ? 0.863 -6.498 -20.058 1.00 97.06 198 HIS A N 1
ATOM 1524 C CA . HIS A 1 198 ? 0.806 -6.742 -21.499 1.00 97.06 198 HIS A CA 1
ATOM 1525 C C . HIS A 1 198 ? -0.232 -7.807 -21.863 1.00 97.06 198 HIS A C 1
ATOM 1527 O O . HIS A 1 198 ? -1.072 -7.566 -22.729 1.00 97.06 198 HIS A O 1
ATOM 1533 N N . ILE A 1 199 ? -0.231 -8.955 -21.176 1.00 96.75 199 ILE A N 1
ATOM 1534 C CA . ILE A 1 199 ? -1.184 -10.051 -21.420 1.00 96.75 199 ILE A CA 1
ATOM 1535 C C . ILE A 1 199 ? -2.628 -9.592 -21.181 1.00 96.75 199 ILE A C 1
ATOM 1537 O O . ILE A 1 199 ? -3.533 -9.948 -21.937 1.00 96.75 199 ILE A O 1
ATOM 1541 N N . LYS A 1 200 ? -2.857 -8.784 -20.142 1.00 96.00 200 LYS A N 1
ATOM 1542 C CA . LYS A 1 200 ? -4.179 -8.238 -19.801 1.00 96.00 200 LYS A CA 1
ATOM 1543 C C . LYS A 1 200 ? -4.559 -7.003 -20.627 1.00 96.00 200 LYS A C 1
ATOM 1545 O O . LYS A 1 200 ? -5.672 -6.507 -20.465 1.00 96.00 200 LYS A O 1
ATOM 1550 N N . ASN A 1 201 ? -3.668 -6.516 -21.497 1.00 96.69 201 ASN A N 1
ATOM 1551 C CA . ASN A 1 201 ? -3.822 -5.292 -22.287 1.00 96.69 201 ASN A CA 1
ATOM 1552 C C . ASN A 1 201 ? -4.212 -4.069 -21.430 1.00 96.69 201 ASN A C 1
ATOM 1554 O O . ASN A 1 201 ? -5.160 -3.339 -21.731 1.00 96.69 201 ASN A O 1
ATOM 1558 N N . LYS A 1 202 ? -3.489 -3.867 -20.327 1.00 95.06 202 LYS A N 1
ATOM 1559 C CA . LYS A 1 202 ? -3.682 -2.755 -19.389 1.00 95.06 202 LYS A CA 1
ATOM 1560 C C . LYS A 1 202 ? -2.347 -2.087 -19.072 1.00 95.06 202 LYS A C 1
ATOM 1562 O O . LYS A 1 202 ? -1.281 -2.652 -19.292 1.00 95.06 202 LYS A O 1
ATOM 1567 N N . LYS A 1 203 ? -2.405 -0.875 -18.520 1.00 95.88 203 LYS A N 1
ATOM 1568 C CA . LYS A 1 203 ? -1.221 -0.210 -17.962 1.00 95.88 203 LYS A CA 1
ATOM 1569 C C . LYS A 1 203 ? -0.780 -0.929 -16.692 1.00 95.88 203 LYS A C 1
ATOM 1571 O O . LYS A 1 203 ? -1.623 -1.261 -15.866 1.00 95.88 203 LYS A O 1
ATOM 1576 N N . TRP A 1 204 ? 0.527 -1.112 -16.502 1.00 97.69 204 TRP A N 1
ATOM 1577 C CA . TRP A 1 204 ? 1.061 -1.773 -15.303 1.00 97.69 204 TRP A CA 1
ATOM 1578 C C . TRP A 1 204 ? 0.717 -1.019 -14.010 1.00 97.69 204 TRP A C 1
ATOM 1580 O O . TRP A 1 204 ? 0.622 -1.629 -12.951 1.00 97.69 204 TRP A O 1
ATOM 1590 N N . TYR A 1 205 ? 0.500 0.297 -14.100 1.00 95.94 205 TYR A N 1
ATOM 1591 C CA . TYR A 1 205 ? 0.088 1.173 -13.000 1.00 95.94 205 TYR A CA 1
ATOM 1592 C C . TYR A 1 205 ? -1.439 1.281 -12.815 1.00 95.94 205 TYR A C 1
ATOM 1594 O O . TYR A 1 205 ? -1.908 2.159 -12.091 1.00 95.94 205 TYR A O 1
ATOM 1602 N N . ASP A 1 206 ? -2.226 0.418 -13.469 1.00 96.25 206 ASP A N 1
ATOM 1603 C CA . ASP A 1 206 ? -3.657 0.250 -13.187 1.00 96.25 206 ASP A CA 1
ATOM 1604 C C . ASP A 1 206 ? -3.848 -0.435 -11.825 1.00 96.25 206 ASP A C 1
ATOM 1606 O O . ASP A 1 206 ? -3.232 -1.466 -11.550 1.00 96.25 206 ASP A O 1
ATOM 1610 N N . LEU A 1 207 ? -4.703 0.135 -10.969 1.00 94.75 207 LEU A N 1
ATOM 1611 C CA . LEU A 1 207 ? -4.922 -0.368 -9.608 1.00 94.75 207 LEU A CA 1
ATOM 1612 C C . LEU A 1 207 ? -5.462 -1.803 -9.619 1.00 94.75 207 LEU A C 1
ATOM 1614 O O . LEU A 1 207 ? -4.906 -2.679 -8.961 1.00 94.75 207 LEU A O 1
ATOM 1618 N N . ASP A 1 208 ? -6.510 -2.050 -10.403 1.00 95.00 208 ASP A N 1
ATOM 1619 C CA . ASP A 1 208 ? -7.170 -3.356 -10.443 1.00 95.00 208 ASP A CA 1
ATOM 1620 C C . ASP A 1 208 ? -6.262 -4.424 -11.053 1.00 95.00 208 ASP A C 1
ATOM 1622 O O . ASP A 1 208 ? -6.259 -5.564 -10.594 1.00 95.00 208 ASP A O 1
ATOM 1626 N N . LEU A 1 209 ? -5.456 -4.062 -12.060 1.00 96.88 209 LEU A N 1
ATOM 1627 C CA . LEU A 1 209 ? -4.417 -4.951 -12.578 1.00 96.88 209 LEU A CA 1
ATOM 1628 C C . LEU A 1 209 ? -3.438 -5.356 -11.473 1.00 96.88 209 LEU A C 1
ATOM 1630 O O . LEU A 1 209 ? -3.126 -6.536 -11.361 1.00 96.88 209 LEU A O 1
ATOM 1634 N N . GLN A 1 210 ? -2.932 -4.408 -10.683 1.00 97.94 210 GLN A N 1
ATOM 1635 C CA . GLN A 1 210 ? -1.951 -4.706 -9.638 1.00 97.94 210 GLN A CA 1
ATOM 1636 C C . GLN A 1 210 ? -2.526 -5.589 -8.524 1.00 97.94 210 GLN A C 1
ATOM 1638 O O . GLN A 1 210 ? -1.820 -6.451 -8.000 1.00 97.94 210 GLN A O 1
ATOM 1643 N N . LEU A 1 211 ? -3.812 -5.430 -8.201 1.00 96.50 211 LEU A N 1
ATOM 1644 C CA . LEU A 1 211 ? -4.515 -6.314 -7.269 1.00 96.50 211 LEU A CA 1
ATOM 1645 C C . LEU A 1 211 ? -4.694 -7.727 -7.835 1.00 96.50 211 LEU A C 1
ATOM 1647 O O . LEU A 1 211 ? -4.412 -8.701 -7.139 1.00 96.50 211 LEU A O 1
ATOM 1651 N N . ASP A 1 212 ? -5.098 -7.842 -9.101 1.00 95.31 212 ASP A N 1
ATOM 1652 C CA . ASP A 1 212 ? -5.198 -9.121 -9.817 1.00 95.31 212 ASP A CA 1
ATOM 1653 C C . ASP A 1 212 ? -3.821 -9.803 -9.921 1.00 95.31 212 ASP A C 1
ATOM 1655 O O . ASP A 1 212 ? -3.689 -11.002 -9.681 1.00 95.31 212 ASP A O 1
ATOM 1659 N N . PHE A 1 213 ? -2.770 -9.024 -10.194 1.00 96.75 213 PHE A N 1
ATOM 1660 C CA . PHE A 1 213 ? -1.391 -9.495 -10.230 1.00 96.75 213 PHE A CA 1
ATOM 1661 C C . PHE A 1 213 ? -0.959 -10.051 -8.873 1.00 96.75 213 PHE A C 1
ATOM 1663 O O . PHE A 1 213 ? -0.490 -11.181 -8.835 1.00 96.75 213 PHE A O 1
ATOM 1670 N N . MET A 1 214 ? -1.188 -9.348 -7.756 1.00 94.75 214 MET A N 1
ATOM 1671 C CA . MET A 1 214 ? -0.811 -9.856 -6.425 1.00 94.75 214 MET A CA 1
ATOM 1672 C C . MET A 1 214 ? -1.431 -11.232 -6.117 1.00 94.75 214 MET A C 1
ATOM 1674 O O . MET A 1 214 ? -0.836 -12.025 -5.392 1.00 94.75 214 MET A O 1
ATOM 1678 N N . LEU A 1 215 ? -2.645 -11.500 -6.612 1.00 92.69 215 LEU A N 1
ATOM 1679 C CA . LEU A 1 215 ? -3.376 -12.733 -6.312 1.00 92.69 215 LEU A CA 1
ATOM 1680 C C . LEU A 1 215 ? -3.058 -13.872 -7.284 1.00 92.69 215 LEU A C 1
ATOM 1682 O O . LEU A 1 215 ? -3.182 -15.041 -6.911 1.00 92.69 215 LEU A O 1
ATOM 1686 N N . HIS A 1 216 ? -2.705 -13.547 -8.529 1.00 92.94 216 HIS A N 1
ATOM 1687 C CA . HIS A 1 216 ? -2.679 -14.526 -9.619 1.00 92.94 216 HIS A CA 1
ATOM 1688 C C . HIS A 1 216 ? -1.423 -14.489 -10.493 1.00 92.94 216 HIS A C 1
ATOM 1690 O O . HIS A 1 216 ? -1.102 -15.499 -11.113 1.00 92.94 216 HIS A O 1
ATOM 1696 N N . GLY A 1 217 ? -0.731 -13.354 -10.572 1.00 90.19 217 GLY A N 1
ATOM 1697 C CA . GLY A 1 217 ? 0.484 -13.190 -11.374 1.00 90.19 217 GLY A CA 1
ATOM 1698 C C . GLY A 1 217 ? 1.777 -13.189 -10.556 1.00 90.19 217 GLY A C 1
ATOM 1699 O O . GLY A 1 217 ? 2.820 -13.587 -11.063 1.00 90.19 217 GLY A O 1
ATOM 1700 N N . ASP A 1 218 ? 1.707 -12.796 -9.287 1.00 89.19 218 ASP A N 1
ATOM 1701 C CA . ASP A 1 218 ? 2.822 -12.699 -8.345 1.00 89.19 218 ASP A CA 1
ATOM 1702 C C . ASP A 1 218 ? 3.064 -14.040 -7.628 1.00 89.19 218 ASP A C 1
ATOM 1704 O O . ASP A 1 218 ? 3.086 -14.137 -6.399 1.00 89.19 218 ASP A O 1
ATOM 1708 N N . SER A 1 219 ? 3.169 -15.110 -8.422 1.00 69.19 219 SER A N 1
ATOM 1709 C CA . SER A 1 219 ? 3.475 -16.464 -7.952 1.00 69.19 219 SER A CA 1
ATOM 1710 C C . SER A 1 219 ? 4.977 -16.723 -8.076 1.00 69.19 219 SER A C 1
ATOM 1712 O O . SER A 1 219 ? 5.557 -16.423 -9.120 1.00 69.19 219 SER A O 1
ATOM 1714 N N . PRO A 1 220 ? 5.631 -17.326 -7.067 1.00 50.97 220 PRO A N 1
ATOM 1715 C CA . PRO A 1 220 ? 7.031 -17.715 -7.184 1.00 50.97 220 PRO A CA 1
ATOM 1716 C C . PRO A 1 220 ? 7.284 -18.892 -8.145 1.00 50.97 220 PRO A C 1
ATOM 1718 O O . PRO A 1 220 ? 8.446 -19.243 -8.330 1.00 50.97 220 PRO A O 1
ATOM 1721 N N . TYR A 1 221 ? 6.252 -19.497 -8.750 1.00 39.56 221 TYR A N 1
ATOM 1722 C CA . TYR A 1 221 ? 6.357 -20.631 -9.680 1.00 39.56 221 TYR A CA 1
ATOM 1723 C C . TYR A 1 221 ? 5.181 -20.674 -10.656 1.00 39.56 221 TYR A C 1
ATOM 1725 O O . TYR A 1 221 ? 4.043 -20.399 -10.197 1.00 39.56 221 TYR A O 1
#

Radius of gyration: 27.09 Å; chains: 1; bounding box: 60×38×73 Å

Foldseek 3Di:
DPVQKDWDWDDDFQFIKIKIWPRFAPAPDDPPDDDDPPDDRGHHPDPPDIDMWMWGQDPVVSDTDTDDCVVPDPDDDDPDDDDDPPPDAADDPLVVLLVVQQVVVVVVVDDPVRSVVLSVQLCVVPSQQQADWQLLPPDPPQHDDPCQLVDVVSQQDFDCVSPVHPDPQFRGIFGGRNGQTHGPVGRPRSVLLVVQCVVVVHRSSDSVSVSCCVVPRRDPD

pLDDT: mean 87.21, std 13.39, range [39.19, 98.38]

Sequence (221 aa):
LDGDNVILTNGKGENESRLILYSIHNGRAIEGTRVLTGDVIGETPDDTGLKVSYQKYKNKEEKLVYVNPQFYFPKVIQLQTTILPAIGQFGGDEFERAKHIYEFLKSQGASPQAIAAILGNWSVESSINPKRAEGDYLSPPIGATDSSWDDEAWLAIGGPAIYSGAYPNILHRGLGLGQWTDTADGSTRHTALLNYAHIKNKKWYDLDLQLDFMLHGDSPY

Secondary structure (DSSP, 8-state):
-BTTBEEEEE-SGGG-EEEEE-S-BT--PPTTPPP-TT----B-SSTT---EEEEEEEGGGTEEEEE-GGGT-S----SS----TTSS---THHHHHHHHHHHHHHHTT--HHHHHHHHHHHHHHHTT-TT-BTTTTS-TTTS--TTGGG-HHHHT--HHHHTTT--TTEEEEEETTTTEEEETTS-BHHHHHHHHHHHTTS-TT-HHHHHHIIIII----